Protein 2OF7 (pdb70)

InterPro domains:
  IPR001647 DNA-binding HTH domain, TetR-type [PF00440] (30-74)
  IPR001647 DNA-binding HTH domain, TetR-type [PS50977] (24-84)
  IPR009057 Homedomain-like superfamily [SSF46689] (17-74)
  IPR041347 MftR, C-terminal [PF17754] (95-206)
  IPR050109 HTH-type, TetR-like transcriptional regulator [PTHR30055] (13-213)

Solvent-accessible surface area: 10351 Å² total

Nearest PDB structures (foldseek):
  2of7-assembly1_A-2  TM=1.005E+00  e=9.008E-23  Streptomyces coelicolor
  7pt0-assembly1_A  TM=7.111E-01  e=1.298E-04  Streptomyces coelicolor
  3bjb-assembly1_B  TM=5.886E-01  e=8.796E-04  Rhodococcus jostii RHA1
  4jl3-assembly1_D  TM=5.178E-01  e=4.719E-03  Mycolicibacterium smegmatis MC2 155
  3he0-assembly1_B  TM=4.208E-01  e=1.690E-03  Vibrio parahaemolyticus

Organism: Streptomyces coelicolor (strain ATCC BAA-471 / A3(2) / M145) (NCBI:txid100226)

Radius of gyration: 17.65 Å; Cα contacts (8 Å, |Δi|>4): 179; chains: 1; bounding box: 45×47×36 Å

Foldseek 3Di:
DCCVVVLVLLLVLLLVQQLVCCVVPNNVVDDLVSSCVSSVHDSVVCCVSAVDPLRSLCVVPLLVCLVLLVVVVPVDDPLVSLLRSLCVQCLHDDDCNSVSSVVSLLCCQPPVVNVVVVVVVVDDLVLQSVCVSVVDDSPDDVSVVLVLSVVLNVLSNVCVVQVVPDPSSVSSVVSSCCSVPNPDD

CATH classification: 1.10.10.60 (+1 more: 1.10.357.10)

Secondary structure (DSSP, 8-state):
---HHHHHHHHHHHHHHHHHHHHHH-STT--HHHHHHHHTS-HHHHHHH-SSHHHHHTSS-SS---HHHHT--SS--HHHHHHHHHHHHHT-SSSSHHHHHHHHHHHHHH-HHHHH----------HHHHHHHH---TTSHHHHHH--HHHH--HHHHHHHHTTT--HHHHHHHHHHHHHH----

Sequence (185 aa):
GLRERKKTRTREAIRAATYGLIRQQGYEATTVEQIAERAEVSPSTVLRYFPTREDIVLTDEYDPVAAELAARPAGEPWSDSLRHVLRKALGLGAGEEAELIRLRTRLLAEVPAVRARLENSDTGRLARAIADRTGLDPDGLEVRIVSSLVGGLEVSRYWAEHDHEESLAELVDRALDALENGLPA

Structure (mmCIF, N/CA/C/O backbone):
data_2OF7
#
_entry.id   2OF7
#
_cell.length_a   75.101
_cell.length_b   73.240
_cell.length_c   48.082
_cell.angle_alpha   90.00
_cell.angle_beta   107.27
_cell.angle_gamma   90.00
#
_symmetry.space_group_name_H-M   'C 1 2 1'
#
loop_
_entity.id
_entity.type
_entity.pdbx_description
1 polymer 'Putative tetR-family transcriptional regulator'
2 water water
#
loop_
_atom_site.group_PDB
_atom_site.id
_atom_site.type_symbol
_atom_site.label_atom_id
_atom_site.label_alt_id
_atom_site.label_comp_id
_atom_site.label_asym_id
_atom_site.label_entity_id
_atom_site.label_seq_id
_atom_site.pdbx_PDB_ins_code
_atom_site.Cartn_x
_atom_site.Cartn_y
_atom_site.Cartn_z
_atom_site.occupancy
_atom_site.B_iso_or_equiv
_atom_site.auth_seq_id
_atom_site.auth_comp_id
_atom_site.auth_asym_id
_atom_site.auth_atom_id
_atom_site.pdbx_PDB_model_num
ATOM 1 N N . GLY A 1 40 ? -1.521 54.444 12.922 1.00 90.26 17 GLY A N 1
ATOM 2 C CA . GLY 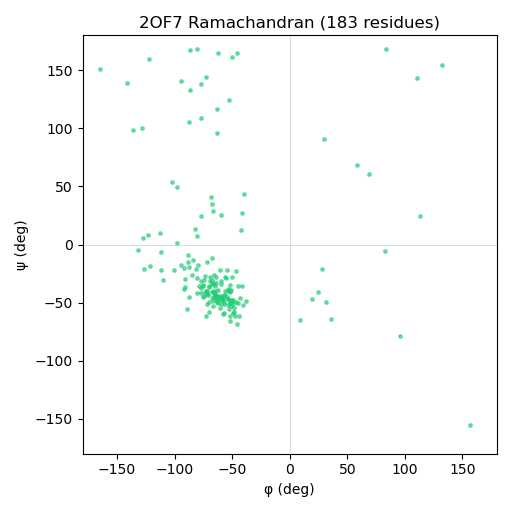A 1 40 ? -2.104 53.070 13.026 1.00 90.65 17 GLY A CA 1
ATOM 3 C C . GLY A 1 40 ? -1.865 52.147 11.842 1.00 90.69 17 GLY A C 1
ATOM 4 O O . GLY A 1 40 ? -2.053 50.928 11.947 1.00 91.21 17 GLY A O 1
ATOM 5 N N . LEU A 1 41 ? -1.523 52.739 10.700 1.00 90.54 18 LEU A N 1
ATOM 6 C CA . LEU A 1 41 ? -0.731 52.081 9.674 1.00 90.18 18 LEU A CA 1
ATOM 7 C C . LEU A 1 41 ? 0.627 52.709 9.928 1.00 89.86 18 LEU A C 1
ATOM 8 O O . LEU A 1 41 ? 1.252 53.302 9.040 1.00 89.71 18 LEU A O 1
ATOM 13 N N . ARG A 1 42 ? 1.036 52.596 11.195 1.00 89.51 19 ARG A N 1
ATOM 14 C CA . ARG A 1 42 ? 2.228 53.237 11.736 1.00 89.24 19 ARG A CA 1
ATOM 15 C C . ARG A 1 42 ? 3.252 52.168 12.056 1.00 88.63 19 ARG A C 1
ATOM 16 O O . ARG A 1 42 ? 4.448 52.438 12.153 1.00 88.71 19 ARG A O 1
ATOM 24 N N . GLU A 1 43 ? 2.772 50.947 12.236 1.00 87.90 20 GLU A N 1
ATOM 25 C CA . GLU A 1 43 ? 3.674 49.839 12.444 1.00 86.92 20 GLU A CA 1
ATOM 26 C C . GLU A 1 43 ? 4.219 49.413 11.085 1.00 85.54 20 GLU A C 1
ATOM 27 O O . GLU A 1 43 ? 5.248 48.738 11.025 1.00 85.58 20 GLU A O 1
ATOM 33 N N . ARG A 1 44 ? 3.554 49.817 9.998 1.00 83.51 21 ARG A N 1
ATOM 34 C CA . ARG A 1 44 ? 4.142 49.574 8.675 1.00 81.24 21 ARG A CA 1
ATOM 35 C C . ARG A 1 44 ? 4.629 50.764 7.828 1.00 79.08 21 ARG A C 1
ATOM 36 O O . ARG A 1 44 ? 5.263 50.531 6.782 1.00 79.34 21 ARG A O 1
ATOM 44 N N . LYS A 1 45 ? 4.395 52.014 8.237 1.00 75.61 22 LYS A N 1
ATOM 45 C CA . LYS A 1 45 ? 5.270 53.041 7.672 1.00 72.86 22 LYS A CA 1
ATOM 46 C C . LYS A 1 45 ? 6.614 52.833 8.350 1.00 70.98 22 LYS A C 1
ATOM 47 O O . LYS A 1 45 ? 7.633 52.910 7.700 1.00 70.31 22 LYS A O 1
ATOM 53 N N . LYS A 1 46 ? 6.581 52.540 9.651 1.00 69.21 23 LYS A N 1
ATOM 54 C CA . LYS A 1 46 ? 7.770 52.231 10.454 1.00 67.87 23 LYS A CA 1
ATOM 55 C C . LYS A 1 46 ? 8.686 51.185 9.776 1.00 66.85 23 LYS A C 1
ATOM 56 O O . LYS A 1 46 ? 9.848 51.471 9.489 1.00 65.42 23 LYS A O 1
ATOM 62 N N . THR A 1 47 ? 8.157 50.000 9.478 1.00 66.37 24 THR A N 1
ATOM 63 C CA . THR A 1 47 ? 9.004 48.976 8.896 1.00 65.80 24 THR A CA 1
ATOM 64 C C . THR A 1 47 ? 9.434 49.367 7.497 1.00 64.84 24 THR A C 1
ATOM 65 O O . THR A 1 47 ? 10.603 49.283 7.175 1.00 65.92 24 THR A O 1
ATOM 69 N N . ARG A 1 48 ? 8.520 49.835 6.676 1.00 63.54 25 ARG A N 1
ATOM 70 C CA . ARG A 1 48 ? 8.918 50.294 5.353 1.00 62.68 25 ARG A CA 1
ATOM 71 C C . ARG A 1 48 ? 10.018 51.353 5.365 1.00 61.17 25 ARG A C 1
ATOM 72 O O . ARG A 1 48 ? 10.709 51.542 4.378 1.00 62.21 25 ARG A O 1
ATOM 80 N N . THR A 1 49 ? 10.205 52.057 6.453 1.00 59.12 26 THR A N 1
ATOM 81 C CA . THR A 1 49 ? 11.238 53.084 6.425 1.00 58.38 26 THR A CA 1
ATOM 82 C C . THR A 1 49 ? 12.581 52.496 6.924 1.00 57.65 26 THR A C 1
ATOM 83 O O . THR A 1 49 ? 13.655 52.802 6.372 1.00 56.75 26 THR A O 1
ATOM 87 N N . ARG A 1 50 ? 12.480 51.640 7.944 1.00 56.47 27 ARG A N 1
ATOM 88 C CA . ARG A 1 50 ? 13.558 50.793 8.409 1.00 56.23 27 ARG A CA 1
ATOM 89 C C . ARG A 1 50 ? 14.187 50.044 7.232 1.00 54.56 27 ARG A C 1
ATOM 90 O O . ARG A 1 50 ? 15.392 50.049 7.069 1.00 54.49 27 ARG A O 1
ATOM 98 N N . GLU A 1 51 ? 13.344 49.436 6.411 1.00 52.64 28 GLU A N 1
ATOM 99 C CA . GLU A 1 51 ? 13.756 48.693 5.227 1.00 51.28 28 GLU A CA 1
ATOM 100 C C . GLU A 1 51 ? 14.384 49.516 4.119 1.00 48.48 28 GLU A C 1
ATOM 101 O O . GLU A 1 51 ? 15.293 49.055 3.462 1.00 49.00 28 GLU A O 1
ATOM 107 N N . ALA A 1 52 ? 13.932 50.742 3.945 1.00 45.75 29 ALA A N 1
ATOM 108 C CA . ALA A 1 52 ? 14.501 51.611 2.944 1.00 44.40 29 ALA A CA 1
ATOM 109 C C . ALA A 1 52 ? 15.836 52.143 3.360 1.00 41.68 29 ALA A C 1
ATOM 110 O O . ALA A 1 52 ? 16.680 52.347 2.536 1.00 42.25 29 ALA A O 1
ATOM 112 N N . ILE A 1 53 ? 16.002 52.399 4.638 1.00 40.56 30 ILE A N 1
ATOM 113 C CA . ILE A 1 53 ? 17.306 52.729 5.234 1.00 40.03 30 ILE A CA 1
ATOM 114 C C . ILE A 1 53 ? 18.304 51.552 5.155 1.00 38.81 30 ILE A C 1
ATOM 115 O O . ILE A 1 53 ? 19.456 51.738 4.824 1.00 38.50 30 ILE A O 1
ATOM 120 N N . ARG A 1 54 ? 17.827 50.370 5.450 1.00 39.02 31 ARG A N 1
ATOM 121 C CA . ARG A 1 54 ? 18.589 49.141 5.310 1.00 41.77 31 ARG A CA 1
ATOM 122 C C . ARG A 1 54 ? 19.089 48.971 3.883 1.00 41.52 31 ARG A C 1
ATOM 123 O O . ARG A 1 54 ? 20.253 48.738 3.654 1.00 41.26 31 ARG A O 1
ATOM 131 N N . ALA A 1 55 ? 18.164 49.087 2.930 1.00 42.19 32 ALA A N 1
ATOM 132 C CA . ALA A 1 55 ? 18.487 48.968 1.504 1.00 42.05 32 ALA A CA 1
ATOM 133 C C . ALA A 1 55 ? 19.448 50.065 0.990 1.00 41.93 32 ALA A C 1
ATOM 134 O O . ALA A 1 55 ? 20.448 49.769 0.303 1.00 43.51 32 ALA A O 1
ATOM 136 N N . ALA A 1 56 ? 19.222 51.312 1.374 1.00 42.19 33 ALA A N 1
ATOM 137 C CA . ALA A 1 56 ? 20.169 52.392 1.024 1.00 42.54 33 ALA A CA 1
ATOM 138 C C . ALA A 1 56 ? 21.605 52.039 1.422 1.00 43.23 33 ALA A C 1
ATOM 139 O O . ALA A 1 56 ? 22.479 51.896 0.561 1.00 44.51 33 ALA A O 1
ATOM 141 N N . THR A 1 57 ? 21.824 51.929 2.732 1.00 42.97 34 THR A N 1
ATOM 142 C CA . THR A 1 57 ? 23.127 51.615 3.379 1.00 42.45 34 THR A CA 1
ATOM 143 C C . THR A 1 57 ? 23.850 50.377 2.776 1.00 41.76 34 THR A C 1
ATOM 144 O O . THR A 1 57 ? 24.989 50.456 2.393 1.00 40.47 34 THR A O 1
ATOM 148 N N . TYR A 1 58 ? 23.152 49.260 2.657 1.00 42.06 35 TYR A N 1
ATOM 149 C CA . TYR A 1 58 ? 23.680 48.155 1.866 1.00 43.74 35 TYR A CA 1
ATOM 150 C C . TYR A 1 58 ? 24.088 48.562 0.463 1.00 45.19 35 TYR A C 1
ATOM 151 O O . TYR A 1 58 ? 25.258 48.401 0.098 1.00 45.64 35 TYR A O 1
ATOM 160 N N . GLY A 1 59 ? 23.152 49.159 -0.282 1.00 46.72 36 GLY A N 1
ATOM 161 C CA . GLY A 1 59 ? 23.440 49.774 -1.596 1.00 46.83 36 GLY A CA 1
ATOM 162 C C . GLY A 1 59 ? 24.671 50.655 -1.623 1.00 47.15 36 GLY A C 1
ATOM 163 O O . GLY A 1 59 ? 25.483 50.487 -2.475 1.00 49.48 36 GLY A O 1
ATOM 164 N N . LEU A 1 60 ? 24.831 51.578 -0.695 1.00 47.37 37 LEU A N 1
ATOM 165 C CA . LEU A 1 60 ? 25.995 52.458 -0.694 1.00 47.52 37 LEU A CA 1
ATOM 166 C C . LEU A 1 60 ? 27.320 51.763 -0.368 1.00 48.62 37 LEU A C 1
ATOM 167 O O . LEU A 1 60 ? 28.384 52.240 -0.779 1.00 48.05 37 LEU A O 1
ATOM 172 N N . ILE A 1 61 ? 27.256 50.672 0.411 1.00 48.96 38 ILE A N 1
ATOM 173 C CA . ILE A 1 61 ? 28.446 50.010 0.875 1.00 49.90 38 ILE A CA 1
ATOM 174 C C . ILE A 1 61 ? 29.088 49.204 -0.271 1.00 51.50 38 ILE A C 1
ATOM 175 O O . ILE A 1 61 ? 30.280 49.289 -0.476 1.00 52.03 38 ILE A O 1
ATOM 180 N N . ARG A 1 62 ? 28.280 48.470 -1.011 1.00 54.62 39 ARG A N 1
ATOM 181 C CA . ARG A 1 62 ? 28.683 47.819 -2.238 1.00 58.38 39 ARG A CA 1
ATOM 182 C C . ARG A 1 62 ? 29.432 48.772 -3.145 1.00 59.90 39 ARG A C 1
ATOM 183 O O . ARG A 1 62 ? 30.596 48.549 -3.456 1.00 61.16 39 ARG A O 1
ATOM 191 N N . GLN A 1 63 ? 28.777 49.847 -3.563 1.00 62.16 40 GLN A N 1
ATOM 192 C CA . GLN A 1 63 ? 29.434 50.814 -4.430 1.00 64.21 40 GLN A CA 1
ATOM 193 C C . GLN A 1 63 ? 30.695 51.434 -3.815 1.00 65.40 40 GLN A C 1
ATOM 194 O O . GLN A 1 63 ? 31.727 51.507 -4.474 1.00 66.94 40 GLN A O 1
ATOM 200 N N . GLN A 1 64 ? 30.628 51.883 -2.568 1.00 66.09 41 GLN A N 1
ATOM 201 C CA . GLN A 1 64 ? 31.594 52.883 -2.115 1.00 67.03 41 GLN A CA 1
ATOM 202 C C . GLN A 1 64 ? 32.345 52.549 -0.840 1.00 66.41 41 GLN A C 1
ATOM 203 O O . GLN A 1 64 ? 33.070 53.384 -0.310 1.00 65.85 41 GLN A O 1
ATOM 209 N N . GLY A 1 65 ? 32.144 51.342 -0.331 1.00 66.81 42 GLY A N 1
ATOM 210 C CA . GLY A 1 65 ? 32.824 50.912 0.896 1.00 66.99 42 GLY A CA 1
ATOM 211 C C . GLY A 1 65 ? 32.091 51.400 2.132 1.00 67.39 42 GLY A C 1
ATOM 212 O O . GLY A 1 65 ? 31.198 52.240 2.041 1.00 67.29 42 GLY A O 1
ATOM 213 N N . TYR A 1 66 ? 32.470 50.886 3.293 1.00 67.55 43 TYR A N 1
ATOM 214 C CA . TYR A 1 66 ? 31.767 51.228 4.513 1.00 68.12 43 TYR A CA 1
ATOM 215 C C . TYR A 1 66 ? 32.003 52.687 4.941 1.00 68.91 43 TYR A C 1
ATOM 216 O O . TYR A 1 66 ? 31.041 53.474 5.033 1.00 68.94 43 TYR A O 1
ATOM 225 N N . GLU A 1 67 ? 33.262 53.077 5.150 1.00 69.86 44 GLU A N 1
ATOM 226 C CA . GLU A 1 67 ? 33.526 54.416 5.688 1.00 70.43 44 GLU A CA 1
ATOM 227 C C . GLU A 1 67 ? 33.129 55.579 4.768 1.00 70.49 44 GLU A C 1
ATOM 228 O O . GLU A 1 67 ? 32.825 56.669 5.264 1.00 71.00 44 GLU A O 1
ATOM 234 N N . ALA A 1 68 ? 33.101 55.344 3.453 1.00 69.70 45 ALA A N 1
ATOM 235 C CA . ALA A 1 68 ? 32.548 56.321 2.501 1.00 69.69 45 ALA A CA 1
ATOM 236 C C . ALA A 1 68 ? 31.029 56.465 2.689 1.00 69.63 45 ALA A C 1
ATOM 237 O O . ALA A 1 68 ? 30.376 57.377 2.141 1.00 69.82 45 ALA A O 1
ATOM 239 N N . THR A 1 69 ? 30.456 55.547 3.458 1.00 68.87 46 THR A N 1
ATOM 240 C CA . THR A 1 69 ? 29.037 55.632 3.732 1.00 67.69 46 THR A CA 1
ATOM 241 C C . THR A 1 69 ? 28.741 56.533 4.967 1.00 66.94 46 THR A C 1
ATOM 242 O O . THR A 1 69 ? 29.005 56.167 6.114 1.00 65.60 46 THR A O 1
ATOM 246 N N . THR A 1 70 ? 28.245 57.741 4.680 1.00 66.71 47 THR A N 1
ATOM 247 C CA . THR A 1 70 ? 27.722 58.666 5.707 1.00 66.63 47 THR A CA 1
ATOM 248 C C . THR A 1 70 ? 26.207 58.542 5.891 1.00 66.08 47 THR A C 1
ATOM 249 O O . THR A 1 70 ? 25.449 58.373 4.929 1.00 65.80 47 THR A O 1
ATOM 253 N N . VAL A 1 71 ? 25.784 58.633 7.141 1.00 65.79 48 VAL A N 1
ATOM 254 C CA . VAL A 1 71 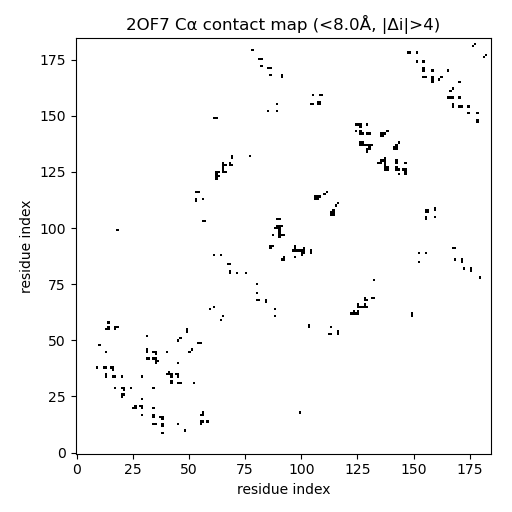? 24.364 58.760 7.484 1.00 65.98 48 VAL A CA 1
ATOM 255 C C . VAL A 1 71 ? 23.639 59.764 6.560 1.00 65.89 48 VAL A C 1
ATOM 256 O O . VAL A 1 71 ? 22.553 59.486 6.037 1.00 66.58 48 VAL A O 1
ATOM 260 N N . GLU A 1 72 ? 24.266 60.916 6.350 1.00 65.45 49 GLU A N 1
ATOM 261 C CA . GLU A 1 72 ? 23.809 61.938 5.398 1.00 64.63 49 GLU A CA 1
ATOM 262 C C . GLU A 1 72 ? 23.528 61.375 3.989 1.00 62.92 49 GLU A C 1
ATOM 263 O O . GLU A 1 72 ? 22.442 61.577 3.418 1.00 62.41 49 GLU A O 1
ATOM 269 N N . GLN A 1 73 ? 24.521 60.677 3.438 1.00 61.26 50 GLN A N 1
ATOM 270 C CA . GLN A 1 73 ? 24.379 59.963 2.170 1.00 59.91 50 GLN A CA 1
ATOM 271 C C . GLN A 1 73 ? 23.214 58.967 2.240 1.00 58.69 50 GLN A C 1
ATOM 272 O O . GLN A 1 73 ? 22.448 58.826 1.267 1.00 57.52 50 GLN A O 1
ATOM 278 N N . ILE A 1 74 ? 23.095 58.299 3.404 1.00 56.75 51 ILE A N 1
ATOM 279 C CA . ILE A 1 74 ? 22.047 57.301 3.692 1.00 55.58 51 ILE A CA 1
ATOM 280 C C . ILE A 1 74 ? 20.602 57.856 3.680 1.00 55.31 51 ILE A C 1
ATOM 281 O O . ILE A 1 74 ? 19.711 57.268 3.090 1.00 54.46 51 ILE A O 1
ATOM 286 N N . ALA A 1 75 ? 20.362 58.956 4.380 1.00 55.87 52 ALA A N 1
ATOM 287 C CA . ALA A 1 75 ? 19.063 59.655 4.304 1.00 56.28 52 ALA A CA 1
ATOM 288 C C . ALA A 1 75 ? 18.624 59.903 2.866 1.00 56.36 52 ALA A C 1
ATOM 289 O O . ALA A 1 75 ? 17.574 59.425 2.420 1.00 56.45 52 ALA A O 1
ATOM 291 N N . GLU A 1 76 ? 19.464 60.635 2.131 1.00 57.39 53 GLU A N 1
ATOM 292 C CA . GLU A 1 76 ? 19.147 61.035 0.762 1.00 57.25 53 GLU A CA 1
ATOM 293 C C . GLU A 1 76 ? 18.686 59.855 -0.049 1.00 57.29 53 GLU A C 1
ATOM 294 O O . GLU A 1 76 ? 17.678 59.933 -0.749 1.00 58.11 53 GLU A O 1
ATOM 300 N N . ARG A 1 77 ? 19.432 58.757 0.040 1.00 57.15 54 ARG A N 1
ATOM 301 C CA . ARG A 1 77 ? 19.200 57.633 -0.834 1.00 57.02 54 ARG A CA 1
ATOM 302 C C . ARG A 1 77 ? 17.933 56.923 -0.364 1.00 56.24 54 ARG A C 1
ATOM 303 O O . ARG A 1 77 ? 17.222 56.331 -1.158 1.00 54.80 54 ARG A O 1
ATOM 311 N N . ALA A 1 78 ? 17.663 56.986 0.939 1.00 55.76 55 ALA A N 1
ATOM 312 C CA . ALA A 1 78 ? 16.494 56.322 1.500 1.00 56.21 55 ALA A CA 1
ATOM 313 C C . ALA A 1 78 ? 15.310 57.230 1.320 1.00 56.56 55 ALA A C 1
ATOM 314 O O . ALA A 1 78 ? 14.162 56.800 1.503 1.00 56.03 55 ALA A O 1
ATOM 316 N N . GLU A 1 79 ? 15.636 58.485 0.971 1.00 58.08 56 GLU A N 1
ATOM 317 C CA . GLU A 1 79 ? 14.707 59.626 0.718 1.00 59.02 56 GLU A CA 1
ATOM 318 C C . GLU A 1 79 ? 13.855 59.889 1.952 1.00 59.02 56 GLU A C 1
ATOM 319 O O . GLU A 1 79 ? 12.595 59.683 1.996 1.00 58.71 56 GLU A O 1
ATOM 325 N N . VAL A 1 80 ? 14.623 60.372 2.938 1.00 58.15 57 VAL A N 1
ATOM 326 C CA . VAL A 1 80 ? 14.291 60.360 4.341 1.00 58.15 57 VAL A CA 1
ATOM 327 C C . VAL A 1 80 ? 15.251 61.346 5.022 1.00 59.03 57 VAL A C 1
ATOM 328 O O . VAL A 1 80 ? 16.365 61.599 4.533 1.00 59.02 57 VAL A O 1
ATOM 332 N N . SER A 1 81 ? 14.796 61.952 6.118 1.00 59.53 58 SER A N 1
ATOM 333 C CA . SER A 1 81 ? 15.651 62.850 6.893 1.00 59.58 58 SER A CA 1
ATOM 334 C C . SER A 1 81 ? 16.714 62.066 7.680 1.00 58.91 58 SER A C 1
ATOM 335 O O . SER A 1 81 ? 16.463 60.945 8.145 1.00 59.00 58 SER A O 1
ATOM 338 N N . PRO A 1 82 ? 17.914 62.648 7.794 1.00 57.82 59 PRO A N 1
ATOM 339 C CA . PRO A 1 82 ? 18.988 62.268 8.677 1.00 57.22 59 PRO A CA 1
ATOM 340 C C . PRO A 1 82 ? 18.640 61.996 10.129 1.00 56.91 59 PRO A C 1
ATOM 341 O O . PRO A 1 82 ? 19.402 61.281 10.814 1.00 57.32 59 PRO A O 1
ATOM 345 N N . SER A 1 83 ? 17.534 62.542 10.633 1.00 55.44 60 SER A N 1
ATOM 346 C CA . SER A 1 83 ? 17.287 62.411 12.060 1.00 53.08 60 SER A CA 1
ATOM 347 C C . SER A 1 83 ? 16.304 61.312 12.267 1.00 52.69 60 SER A C 1
ATOM 348 O O . SER A 1 83 ? 16.247 60.725 13.363 1.00 53.09 60 SER A O 1
ATOM 351 N N . THR A 1 84 ? 15.547 61.034 11.201 1.00 51.79 61 THR A N 1
ATOM 352 C CA . THR A 1 84 ? 14.816 59.765 11.022 1.00 51.42 61 THR A CA 1
ATOM 353 C C . THR A 1 84 ? 15.757 58.522 11.013 1.00 50.35 61 THR A C 1
ATOM 354 O O . THR A 1 84 ? 15.477 57.518 11.688 1.00 50.63 61 THR A O 1
ATOM 358 N N . VAL A 1 85 ? 16.863 58.578 10.285 1.00 49.49 62 VAL A N 1
ATOM 359 C CA . VAL A 1 85 ? 17.831 57.432 10.297 1.00 49.24 62 VAL A CA 1
ATOM 360 C C . VAL A 1 85 ? 18.288 57.199 11.725 1.00 49.66 62 VAL A C 1
ATOM 361 O O . VAL A 1 85 ? 18.044 56.118 12.308 1.00 49.79 62 VAL A O 1
ATOM 365 N N . LEU A 1 86 ? 18.897 58.243 12.295 1.00 49.76 63 LEU A N 1
ATOM 366 C CA . LEU A 1 86 ? 19.359 58.251 13.685 1.00 50.39 63 LEU A CA 1
ATOM 367 C C . LEU A 1 86 ? 18.365 57.684 14.679 1.00 49.96 63 LEU A C 1
ATOM 368 O O . LEU A 1 86 ? 18.703 56.834 15.494 1.00 50.50 63 LEU A O 1
ATOM 373 N N . ARG A 1 87 ? 17.137 58.172 14.602 1.00 50.11 64 ARG A N 1
ATOM 374 C CA . ARG A 1 87 ? 16.044 57.823 15.525 1.00 50.27 64 ARG A CA 1
ATOM 375 C C . ARG A 1 87 ? 15.709 56.356 15.396 1.00 49.85 64 ARG A C 1
ATOM 376 O O . ARG A 1 87 ? 15.188 55.738 16.332 1.00 50.54 64 ARG A O 1
ATOM 384 N N . TYR A 1 88 ? 15.960 55.818 14.214 1.00 50.03 65 TYR A N 1
ATOM 385 C CA . TYR A 1 88 ? 15.707 54.406 13.943 1.00 50.03 65 TYR A CA 1
ATOM 386 C C . TYR A 1 88 ? 16.930 53.541 14.233 1.00 48.89 65 TYR A C 1
ATOM 387 O O . TYR A 1 88 ? 16.764 52.396 14.699 1.00 48.15 65 TYR A O 1
ATOM 396 N N . PHE A 1 89 ? 18.116 54.101 13.922 1.00 47.06 66 PHE A N 1
ATOM 397 C CA . PHE A 1 89 ? 19.458 53.460 14.022 1.00 45.25 66 PHE A CA 1
ATOM 398 C C . PHE A 1 89 ? 20.492 54.416 14.637 1.00 45.23 66 PHE A C 1
ATOM 399 O O . PHE A 1 89 ? 21.025 55.291 13.966 1.00 45.47 66 PHE A O 1
ATOM 407 N N . PRO A 1 90 ? 20.755 54.275 15.933 1.00 45.22 67 PRO A N 1
ATOM 408 C CA . PRO A 1 90 ? 21.649 55.236 16.590 1.00 45.90 67 PRO A CA 1
ATOM 409 C C . PRO A 1 90 ? 23.005 55.382 15.870 1.00 46.50 67 PRO A C 1
ATOM 410 O O . PRO A 1 90 ? 23.465 56.509 15.622 1.00 46.10 67 PRO A O 1
ATOM 414 N N . THR A 1 91 ? 23.612 54.229 15.525 1.00 46.78 68 THR A N 1
ATOM 415 C CA . THR A 1 91 ? 24.828 54.152 14.692 1.00 45.61 68 THR A CA 1
ATOM 416 C C . THR A 1 91 ? 24.589 53.286 13.440 1.00 44.91 68 THR A C 1
ATOM 417 O O . THR A 1 91 ? 23.669 52.457 13.422 1.00 44.17 68 THR A O 1
ATOM 421 N N . ARG A 1 92 ? 25.449 53.494 12.436 1.00 45.40 69 ARG A N 1
ATOM 422 C CA . ARG A 1 92 ? 25.495 52.788 11.161 1.00 46.37 69 ARG A CA 1
ATOM 423 C C . ARG A 1 92 ? 25.736 51.301 11.341 1.00 46.65 69 ARG A C 1
ATOM 424 O O . ARG A 1 92 ? 25.421 50.505 10.443 1.00 46.94 69 ARG A O 1
ATOM 432 N N . GLU A 1 93 ? 26.298 50.938 12.493 1.00 45.71 70 GLU A N 1
ATOM 433 C CA . GLU A 1 93 ? 26.492 49.538 12.875 1.00 45.53 70 GLU A CA 1
ATOM 434 C C . GLU A 1 93 ? 25.176 48.884 13.102 1.00 43.75 70 GLU A C 1
ATOM 435 O O . GLU A 1 93 ? 25.015 47.737 12.875 1.00 44.30 70 GLU A O 1
ATOM 441 N N . ASP A 1 94 ? 24.224 49.651 13.588 1.00 43.75 71 ASP A N 1
ATOM 442 C CA . ASP A 1 94 ? 22.881 49.196 13.912 1.00 41.47 71 ASP A CA 1
ATOM 443 C C . ASP A 1 94 ? 22.054 48.863 12.708 1.00 39.55 71 ASP A C 1
ATOM 444 O O . ASP A 1 94 ? 21.268 47.910 12.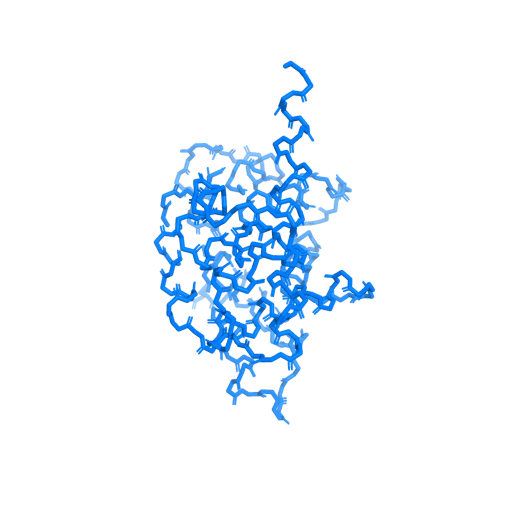743 1.00 37.71 71 ASP A O 1
ATOM 449 N N . ILE A 1 95 ? 22.264 49.655 11.654 1.00 38.60 72 ILE A N 1
ATOM 450 C CA . ILE A 1 95 ? 21.690 49.430 10.335 1.00 36.87 72 ILE A CA 1
ATOM 451 C C . ILE A 1 95 ? 22.232 48.128 9.772 1.00 38.13 72 ILE A C 1
ATOM 452 O O . ILE A 1 95 ? 21.492 47.314 9.234 1.00 37.29 72 ILE A O 1
ATOM 457 N N . VAL A 1 96 ? 23.554 47.962 9.858 1.00 39.64 73 VAL A N 1
ATOM 458 C CA . VAL A 1 96 ? 24.251 46.696 9.432 1.00 40.46 73 VAL A CA 1
ATOM 459 C C . VAL A 1 96 ? 23.637 45.501 10.133 1.00 40.99 73 VAL A C 1
ATOM 460 O O . VAL A 1 96 ? 23.305 44.528 9.501 1.00 39.73 73 VAL A O 1
ATOM 464 N N . LEU A 1 97 ? 23.416 45.625 11.430 1.00 43.46 74 LEU A N 1
ATOM 465 C CA . LEU A 1 97 ? 22.824 44.567 12.223 1.00 47.20 74 LEU A CA 1
ATOM 466 C C . LEU A 1 97 ? 21.323 44.754 12.450 1.00 50.63 74 LEU A C 1
ATOM 467 O O . LEU A 1 97 ? 20.861 44.707 13.605 1.00 52.42 74 LEU A O 1
ATOM 472 N N . THR A 1 98 ? 20.562 45.012 11.384 1.00 54.17 75 THR A N 1
ATOM 473 C CA . THR A 1 98 ? 19.083 45.079 11.428 1.00 56.81 75 THR A CA 1
ATOM 474 C C . THR A 1 98 ? 18.447 43.692 11.179 1.00 58.65 75 THR A C 1
ATOM 475 O O . THR A 1 98 ? 17.626 43.215 11.975 1.00 59.84 75 THR A O 1
ATOM 479 N N . ASP A 1 99 ? 18.781 43.061 10.062 1.00 59.83 76 ASP A N 1
ATOM 480 C CA . ASP A 1 99 ? 18.655 41.622 10.022 1.00 61.69 76 ASP A CA 1
ATOM 481 C C . ASP A 1 99 ? 19.687 41.123 11.118 1.00 62.25 76 ASP A C 1
ATOM 482 O O . ASP A 1 99 ? 20.891 41.004 10.824 1.00 61.80 76 ASP A O 1
ATOM 487 N N . GLU A 1 100 ? 19.174 40.866 12.348 1.00 62.38 77 GLU A N 1
ATOM 488 C CA . GLU A 1 100 ? 19.913 40.973 13.655 1.00 62.46 77 GLU A CA 1
ATOM 489 C C . GLU A 1 100 ? 20.714 39.780 14.251 1.00 61.27 77 GLU A C 1
ATOM 490 O O . GLU A 1 100 ? 21.409 39.970 15.249 1.00 61.50 77 GLU A O 1
ATOM 496 N N . TYR A 1 101 ? 20.584 38.589 13.655 1.00 59.14 78 TYR A N 1
ATOM 497 C CA . TYR A 1 101 ? 21.229 37.331 14.065 1.00 55.27 78 TYR A CA 1
ATOM 498 C C . TYR A 1 101 ? 20.306 36.494 14.942 1.00 55.08 78 TYR A C 1
ATOM 499 O O . TYR A 1 101 ? 19.638 35.583 14.441 1.00 53.95 78 TYR A O 1
ATOM 508 N N . ASP A 1 102 ? 20.212 36.868 16.216 1.00 55.30 79 ASP A N 1
ATOM 509 C CA . ASP A 1 102 ? 19.397 36.145 17.201 1.00 55.54 79 ASP A CA 1
ATOM 510 C C . ASP A 1 102 ? 17.949 35.921 16.757 1.00 55.28 79 ASP A C 1
ATOM 511 O O . ASP A 1 102 ? 17.543 34.749 16.594 1.00 55.12 79 ASP A O 1
ATOM 516 N N . PRO A 1 103 ? 17.160 37.007 16.516 1.00 55.62 80 PRO A N 1
ATOM 517 C CA . PRO A 1 103 ? 15.794 36.804 15.934 1.00 55.48 80 PRO A CA 1
ATOM 518 C C . PRO A 1 103 ? 15.759 36.107 14.562 1.00 55.80 80 PRO A C 1
ATOM 519 O O . PRO A 1 103 ? 14.831 35.333 14.268 1.00 55.80 80 PRO A O 1
ATOM 523 N N . VAL A 1 104 ? 16.772 36.373 13.740 1.00 55.78 81 VAL A N 1
ATOM 524 C CA . VAL A 1 104 ? 16.859 35.761 12.394 1.00 55.78 81 VAL A CA 1
ATOM 525 C C . VAL A 1 104 ? 17.326 34.309 12.456 1.00 54.75 81 VAL A C 1
ATOM 526 O O . VAL A 1 104 ? 16.856 33.483 11.685 1.00 55.09 81 VAL A O 1
ATOM 538 N N . ALA A 1 106 ? 16.898 32.381 15.190 1.00 52.26 83 ALA A N 1
ATOM 539 C CA . ALA A 1 106 ? 15.778 31.799 15.946 1.00 52.26 83 ALA A CA 1
ATOM 540 C C . ALA A 1 106 ? 14.646 31.387 15.000 1.00 52.49 83 ALA A C 1
ATOM 541 O O . ALA A 1 106 ? 14.358 30.177 14.892 1.00 52.73 83 ALA A O 1
ATOM 543 N N . ALA A 1 107 ? 14.031 32.372 14.310 1.00 51.86 84 ALA A N 1
ATOM 544 C CA . ALA A 1 107 ? 13.012 32.107 13.257 1.00 51.44 84 ALA A CA 1
ATOM 545 C C . ALA A 1 107 ? 13.462 31.111 12.203 1.00 51.25 84 ALA A C 1
ATOM 546 O O . ALA A 1 107 ? 12.765 30.185 11.870 1.00 52.00 84 ALA A O 1
ATOM 548 N N . GLU A 1 108 ? 14.654 31.271 11.674 1.00 51.70 85 GLU A N 1
ATOM 549 C CA . GLU A 1 108 ? 15.158 30.224 10.791 1.00 51.92 85 GLU A CA 1
ATOM 550 C C . GLU A 1 108 ? 15.071 28.804 11.423 1.00 51.40 85 GLU A C 1
ATOM 551 O O . GLU A 1 108 ? 14.768 27.820 10.725 1.00 50.76 85 GLU A O 1
ATOM 557 N N . LEU A 1 109 ? 15.352 28.708 12.729 1.00 51.57 86 LEU A N 1
ATOM 558 C CA . LEU A 1 109 ? 15.343 27.417 13.441 1.00 51.97 86 LEU A CA 1
ATOM 559 C C . LEU A 1 109 ? 13.930 27.012 13.802 1.00 53.21 86 LEU A C 1
ATOM 560 O O . LEU A 1 109 ? 13.606 25.863 13.682 1.00 54.32 86 LEU A O 1
ATOM 565 N N . ALA A 1 110 ? 13.087 27.927 14.263 1.00 55.34 87 ALA A N 1
ATOM 566 C CA . ALA A 1 110 ? 11.705 27.530 14.647 1.00 57.73 87 ALA A CA 1
ATOM 567 C C . ALA A 1 110 ? 11.028 26.960 13.396 1.00 59.47 87 ALA A C 1
ATOM 568 O O . ALA A 1 110 ? 10.579 25.794 13.367 1.00 59.58 87 ALA A O 1
ATOM 570 N N . ALA A 1 111 ? 11.053 27.782 12.349 1.00 60.80 88 ALA A N 1
ATOM 571 C CA . ALA A 1 111 ? 10.593 27.430 11.026 1.00 61.88 88 ALA A CA 1
ATOM 572 C C . ALA A 1 111 ? 11.426 26.385 10.286 1.00 62.69 88 ALA A C 1
ATOM 573 O O . ALA A 1 111 ? 11.648 26.555 9.098 1.00 63.11 88 ALA A O 1
ATOM 575 N N . ARG A 1 112 ? 11.903 25.325 10.936 1.00 64.06 89 ARG A N 1
ATOM 576 C CA . ARG A 1 112 ? 12.599 24.263 10.180 1.00 65.35 89 ARG A CA 1
ATOM 577 C C . ARG A 1 112 ? 11.673 23.455 9.279 1.00 67.06 89 ARG A C 1
ATOM 578 O O . ARG A 1 112 ? 12.124 22.858 8.284 1.00 66.30 89 ARG A O 1
ATOM 586 N N . PRO A 1 113 ? 10.401 23.303 9.692 1.00 68.89 90 PRO A N 1
ATOM 587 C CA . PRO A 1 113 ? 10.067 23.039 11.095 1.00 69.75 90 PRO A CA 1
ATOM 588 C C . PRO A 1 113 ? 10.296 21.525 11.176 1.00 70.42 90 PRO A C 1
ATOM 589 O O . PRO A 1 113 ? 9.887 20.859 12.134 1.00 70.74 90 PRO A O 1
ATOM 593 N N . ALA A 1 114 ? 10.949 21.023 10.125 1.00 70.46 91 ALA A N 1
ATOM 594 C CA . ALA A 1 114 ? 11.004 19.616 9.821 1.00 70.70 91 ALA A CA 1
ATOM 595 C C . ALA A 1 114 ? 11.485 18.901 11.060 1.00 70.71 91 ALA A C 1
ATOM 596 O O . ALA A 1 114 ? 12.525 19.287 11.616 1.00 71.07 91 ALA A O 1
ATOM 598 N N . GLY A 1 115 ? 10.697 17.921 11.539 1.00 70.17 92 GLY A N 1
ATOM 599 C CA . GLY A 1 115 ? 11.220 16.895 12.450 1.00 68.78 92 GLY A CA 1
ATOM 600 C C . GLY A 1 115 ? 12.631 16.459 12.031 1.00 67.79 92 GLY A C 1
ATOM 601 O O . GLY A 1 115 ? 12.948 15.274 12.016 1.00 68.07 92 GLY A O 1
ATOM 602 N N . GLU A 1 116 ? 13.459 17.449 11.687 1.00 66.63 93 GLU A N 1
ATOM 603 C CA . GLU A 1 116 ? 14.840 17.311 11.217 1.00 65.27 93 GLU A CA 1
ATOM 604 C C . GLU A 1 116 ? 15.788 17.026 12.382 1.00 64.70 93 GLU A C 1
ATOM 605 O O . GLU A 1 116 ? 15.651 17.625 13.452 1.00 64.62 93 GLU A O 1
ATOM 611 N N . PRO A 1 117 ? 16.750 16.099 12.203 1.00 64.53 94 PRO A N 1
ATOM 612 C CA . PRO A 1 117 ? 17.752 15.984 13.280 1.00 63.61 94 PRO A CA 1
ATOM 613 C C . PRO A 1 117 ? 18.28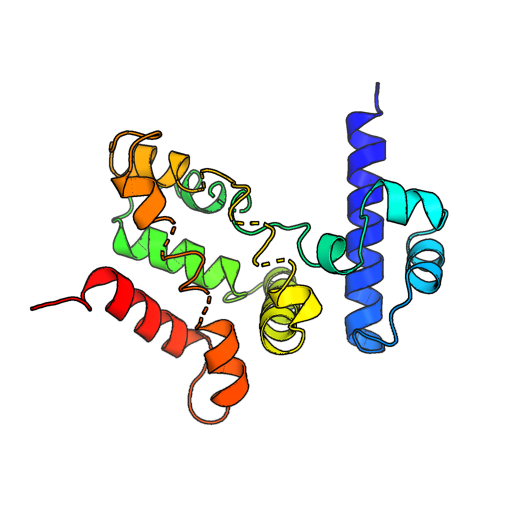3 17.370 13.753 1.00 62.67 94 PRO A C 1
ATOM 614 O O . PRO A 1 117 ? 18.072 18.396 13.058 1.00 62.32 94 PRO A O 1
ATOM 618 N N . TRP A 1 118 ? 18.938 17.396 14.921 1.00 60.42 95 TRP A N 1
ATOM 619 C CA . TRP A 1 118 ? 19.557 18.649 15.439 1.00 58.53 95 TRP A CA 1
ATOM 620 C C . TRP A 1 118 ? 20.738 19.140 14.587 1.00 56.92 95 TRP A C 1
ATOM 621 O O . TRP A 1 118 ? 20.736 20.271 14.124 1.00 57.46 95 TRP A O 1
ATOM 632 N N . SER A 1 119 ? 21.704 18.276 14.344 1.00 55.93 96 SER A N 1
ATOM 633 C CA . SER A 1 119 ? 22.837 18.605 13.507 1.00 56.28 96 SER A CA 1
ATOM 634 C C . SER A 1 119 ? 22.580 19.344 12.175 1.00 56.14 96 SER A C 1
ATOM 635 O O . SER A 1 119 ? 23.399 20.177 11.774 1.00 56.85 96 SER A O 1
ATOM 638 N N . ASP A 1 120 ? 21.468 19.022 11.507 1.00 55.69 97 ASP A N 1
ATOM 639 C CA . ASP A 1 120 ? 21.126 19.536 10.167 1.00 54.75 97 ASP A CA 1
ATOM 640 C C . ASP A 1 120 ? 20.299 20.792 10.263 1.00 52.63 97 ASP A C 1
ATOM 641 O O . ASP A 1 120 ? 20.199 21.566 9.306 1.00 53.08 97 ASP A O 1
ATOM 646 N N . SER A 1 121 ? 19.680 20.995 11.408 1.00 50.08 98 SER A N 1
ATOM 647 C CA . SER A 1 121 ? 18.999 22.262 11.647 1.00 48.68 98 SER A CA 1
ATOM 648 C C . SER A 1 121 ? 20.046 23.336 11.927 1.00 46.44 98 SER A C 1
ATOM 649 O O . SER A 1 121 ? 19.914 24.479 11.537 1.00 46.38 98 SER A O 1
ATOM 652 N N . LEU A 1 122 ? 21.089 22.909 12.605 1.00 43.93 99 LEU A N 1
ATOM 653 C CA . LEU A 1 122 ? 22.141 23.741 13.061 1.00 42.54 99 LEU A CA 1
ATOM 654 C C . LEU A 1 122 ? 23.068 24.079 11.891 1.00 41.87 99 LEU A C 1
ATOM 655 O O . LEU A 1 122 ? 23.617 25.172 11.827 1.00 42.48 99 LEU A O 1
ATOM 660 N N . ARG A 1 123 ? 23.184 23.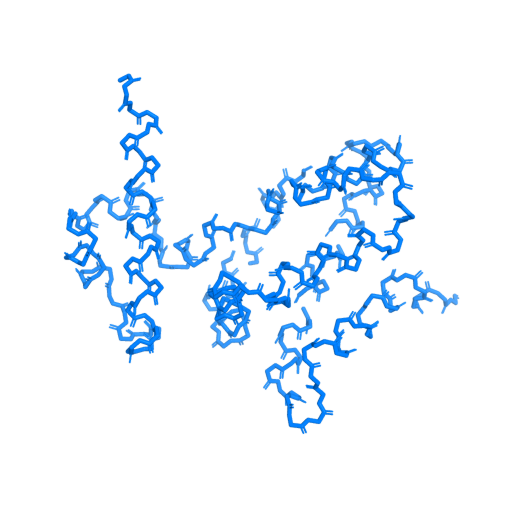157 10.937 1.00 41.95 100 ARG A N 1
ATOM 661 C CA . ARG A 1 123 ? 23.928 23.361 9.699 1.00 40.53 100 ARG A CA 1
ATOM 662 C C . ARG A 1 123 ? 23.129 24.320 8.844 1.00 39.13 100 ARG A C 1
ATOM 663 O O . ARG A 1 123 ? 23.584 25.404 8.400 1.00 39.02 100 ARG A O 1
ATOM 671 N N . HIS A 1 124 ? 21.872 24.001 8.679 1.00 38.11 101 HIS A N 1
ATOM 672 C CA . HIS A 1 124 ? 21.012 24.965 8.008 1.00 35.99 101 HIS A CA 1
ATOM 673 C C . HIS A 1 124 ? 21.218 26.377 8.559 1.00 34.81 101 HIS A C 1
ATOM 674 O O . HIS A 1 124 ? 21.624 27.273 7.856 1.00 34.77 101 HIS A O 1
ATOM 681 N N . VAL A 1 125 ? 20.819 26.589 9.800 1.00 35.44 102 VAL A N 1
ATOM 682 C CA . VAL A 1 125 ? 20.749 27.964 10.336 1.00 35.09 102 VAL A CA 1
ATOM 683 C C . VAL A 1 125 ? 22.068 28.742 10.349 1.00 33.70 102 VAL A C 1
ATOM 684 O O . VAL A 1 125 ? 22.025 29.990 10.248 1.00 34.29 102 VAL A O 1
ATOM 688 N N . LEU A 1 126 ? 23.206 28.045 10.514 1.00 31.65 103 LEU A N 1
ATOM 689 C CA . LEU A 1 126 ? 24.495 28.727 10.596 1.00 31.71 103 LEU A CA 1
ATOM 690 C C . LEU A 1 126 ? 25.021 29.143 9.199 1.00 30.32 103 LEU A C 1
ATOM 691 O O . LEU A 1 126 ? 25.660 30.166 9.038 1.00 30.37 103 LEU A O 1
ATOM 696 N N . ARG A 1 127 ? 24.753 28.312 8.211 1.00 29.88 104 ARG A N 1
ATOM 697 C CA . ARG A 1 127 ? 25.109 28.528 6.786 1.00 29.34 104 ARG A CA 1
ATOM 698 C C . ARG A 1 127 ? 24.355 29.717 6.297 1.00 30.78 104 ARG A C 1
ATOM 699 O O . ARG A 1 127 ? 24.930 30.621 5.654 1.00 33.88 104 ARG A O 1
ATOM 707 N N . LYS A 1 128 ? 23.083 29.783 6.653 1.00 31.74 105 LYS A N 1
ATOM 708 C CA . LYS A 1 128 ? 22.202 30.871 6.201 1.00 31.84 105 LYS A CA 1
ATOM 709 C C . LYS A 1 128 ? 22.567 32.175 6.835 1.00 30.16 105 LYS A C 1
ATOM 710 O O . LYS A 1 128 ? 22.632 33.173 6.164 1.00 30.13 105 LYS A O 1
ATOM 716 N N . ALA A 1 129 ? 22.712 32.162 8.163 1.00 28.15 106 ALA A N 1
ATOM 717 C CA . ALA A 1 129 ? 23.149 33.291 8.962 1.00 26.66 106 ALA A CA 1
ATOM 718 C C . ALA A 1 129 ? 24.456 33.968 8.504 1.00 25.69 106 ALA A C 1
ATOM 719 O O . ALA A 1 129 ? 24.569 35.218 8.567 1.00 24.43 106 ALA A O 1
ATOM 721 N N . LEU A 1 130 ? 25.370 33.147 7.983 1.00 27.38 107 LEU A N 1
ATOM 722 C CA . LEU A 1 130 ? 26.618 33.626 7.329 1.00 30.00 107 LEU A CA 1
ATOM 723 C C . LEU A 1 130 ? 26.619 33.983 5.817 1.00 31.65 107 LEU A C 1
ATOM 724 O O . LEU A 1 130 ? 27.553 34.685 5.353 1.00 30.73 107 LEU A O 1
ATOM 729 N N . GLY A 1 131 ? 25.622 33.492 5.054 1.00 32.48 108 GLY A N 1
ATOM 730 C CA . GLY A 1 131 ? 25.398 33.946 3.711 1.00 33.98 108 GLY A CA 1
ATOM 731 C C . GLY A 1 131 ? 25.689 32.830 2.761 1.00 37.47 108 GLY A C 1
ATOM 732 O O . GLY A 1 131 ? 25.997 33.060 1.616 1.00 38.34 108 GLY A O 1
ATOM 733 N N . LEU A 1 132 ? 25.584 31.597 3.228 1.00 40.11 109 LEU A N 1
ATOM 734 C CA . LEU A 1 132 ? 25.673 30.443 2.322 1.00 43.36 109 LEU A CA 1
ATOM 735 C C . LEU A 1 132 ? 24.294 30.076 1.684 1.00 46.63 109 LEU A C 1
ATOM 736 O O . LEU A 1 132 ? 23.248 30.041 2.344 1.00 46.24 109 LEU A O 1
ATOM 741 N N . GLY A 1 133 ? 24.299 29.860 0.377 1.00 50.16 110 GLY A N 1
ATOM 742 C CA . GLY A 1 133 ? 23.037 29.605 -0.320 1.00 54.18 110 GLY A CA 1
ATOM 743 C C . GLY A 1 133 ? 22.883 30.430 -1.558 1.00 56.90 110 GLY A C 1
ATOM 744 O O . GLY A 1 133 ? 23.522 31.488 -1.697 1.00 58.43 110 GLY A O 1
ATOM 745 N N . ALA A 1 134 ? 22.085 29.911 -2.495 1.00 59.53 111 ALA A N 1
ATOM 746 C CA . ALA A 1 134 ? 21.578 30.712 -3.632 1.00 60.70 111 ALA A CA 1
ATOM 747 C C . ALA A 1 134 ? 20.718 31.846 -3.086 1.00 61.32 111 ALA A C 1
ATOM 748 O O . ALA A 1 134 ? 20.287 31.832 -1.929 1.00 62.66 111 ALA A O 1
ATOM 750 N N . GLY A 1 135 ? 20.441 32.823 -3.920 1.00 62.12 112 GLY A N 1
ATOM 751 C CA . GLY A 1 135 ? 19.856 34.053 -3.430 1.00 62.31 112 GLY A CA 1
ATOM 752 C C . GLY A 1 135 ? 20.943 35.103 -3.579 1.00 62.60 112 GLY A C 1
ATOM 753 O O . GLY A 1 135 ? 22.163 34.812 -3.404 1.00 62.48 112 GLY A O 1
ATOM 754 N N . GLU A 1 136 ? 20.507 36.310 -3.937 1.00 61.82 113 GLU A N 1
ATOM 755 C CA . GLU A 1 136 ? 21.359 37.500 -3.851 1.00 60.97 113 GLU A CA 1
ATOM 756 C C . GLU A 1 136 ? 20.986 38.197 -2.520 1.00 59.26 113 GLU A C 1
ATOM 757 O O . GLU A 1 136 ? 21.510 39.274 -2.162 1.00 58.68 113 GLU A O 1
ATOM 763 N N . GLU A 1 137 ? 20.054 37.538 -1.818 1.00 57.39 114 GLU A N 1
ATOM 764 C CA . GLU A 1 137 ? 19.732 37.742 -0.411 1.00 55.84 114 GLU A CA 1
ATOM 765 C C . GLU A 1 137 ? 20.844 37.135 0.455 1.00 52.88 114 GLU A C 1
ATOM 766 O O . GLU A 1 137 ? 21.242 37.738 1.419 1.00 53.54 114 GLU A O 1
ATOM 772 N N . ALA A 1 138 ? 21.298 35.928 0.113 1.00 49.41 115 ALA A N 1
ATOM 773 C CA . ALA A 1 138 ? 22.587 35.378 0.542 1.00 46.21 115 ALA A CA 1
ATOM 774 C C . ALA A 1 138 ? 23.754 36.313 0.213 1.00 44.71 115 ALA A C 1
ATOM 775 O O . ALA A 1 138 ? 24.660 36.505 1.021 1.00 44.63 115 ALA A O 1
ATOM 777 N N . GLU A 1 139 ? 23.718 36.963 -0.929 1.00 42.71 116 GLU A N 1
ATOM 778 C CA . GLU A 1 139 ? 24.813 37.832 -1.284 1.00 41.69 116 GLU A CA 1
ATOM 779 C C . GLU A 1 139 ? 24.985 39.040 -0.366 1.00 39.27 116 GLU A C 1
ATOM 780 O O . GLU A 1 139 ? 26.092 39.480 -0.067 1.00 39.49 116 GLU A O 1
ATOM 786 N N . LEU A 1 140 ? 23.880 39.567 0.092 1.00 38.39 117 LEU A N 1
ATOM 787 C CA . LEU A 1 140 ? 23.842 40.684 1.026 1.00 38.04 117 LEU A CA 1
ATOM 788 C C . LEU A 1 140 ? 24.287 40.252 2.418 1.00 35.80 117 LEU A C 1
ATOM 789 O O . LEU A 1 140 ? 25.012 40.940 3.119 1.00 33.28 117 LEU A O 1
ATOM 794 N N . ILE A 1 141 ? 23.804 39.101 2.821 1.00 34.67 118 ILE A N 1
ATOM 795 C CA . ILE A 1 141 ? 24.290 38.524 4.048 1.00 35.19 118 ILE A CA 1
ATOM 796 C C . ILE A 1 141 ? 25.803 38.286 4.080 1.00 33.64 118 ILE A C 1
ATOM 797 O O . ILE A 1 141 ? 26.473 38.699 5.036 1.00 32.64 118 ILE A O 1
ATOM 802 N N . ARG A 1 142 ? 26.349 37.698 3.018 1.00 32.64 119 ARG A N 1
ATOM 803 C CA . ARG A 1 142 ? 27.789 37.588 2.908 1.00 31.52 119 ARG A CA 1
ATOM 804 C C . ARG A 1 142 ? 28.565 38.907 3.131 1.00 31.13 119 ARG A C 1
ATOM 805 O O . ARG A 1 142 ? 29.707 38.888 3.600 1.00 30.40 119 ARG A O 1
ATOM 813 N N . LEU A 1 143 ? 27.946 40.043 2.835 1.00 31.97 120 LEU A N 1
ATOM 814 C CA . LEU A 1 143 ? 28.634 41.336 2.876 1.00 31.72 120 LEU A CA 1
ATOM 815 C C . LEU A 1 143 ? 28.727 41.695 4.358 1.00 32.08 120 LEU A C 1
ATOM 816 O O . LEU A 1 143 ? 29.712 42.297 4.790 1.00 30.55 120 LEU A O 1
ATOM 821 N N . ARG A 1 144 ? 27.621 41.430 5.058 1.00 29.68 121 ARG A N 1
ATOM 822 C CA . ARG A 1 144 ? 27.511 41.603 6.479 1.00 31.18 121 ARG A CA 1
ATOM 823 C C . ARG A 1 144 ? 28.542 40.648 7.158 1.00 31.13 121 ARG A C 1
ATOM 824 O O . ARG A 1 144 ? 29.169 41.041 8.149 1.00 31.66 121 ARG A O 1
ATOM 832 N N . THR A 1 145 ? 28.713 39.429 6.640 1.00 29.95 122 THR A N 1
ATOM 833 C CA . THR A 1 145 ? 29.763 38.511 7.145 1.00 29.69 122 THR A CA 1
ATOM 834 C C . THR A 1 145 ? 31.161 39.166 7.033 1.00 30.19 122 THR A C 1
ATOM 835 O O . THR A 1 145 ? 31.882 39.136 7.998 1.00 26.79 122 THR A O 1
ATOM 839 N N . ARG A 1 146 ? 31.486 39.796 5.885 1.00 30.45 123 ARG A N 1
ATOM 840 C CA . ARG A 1 146 ? 32.758 40.515 5.693 1.00 30.64 123 ARG A CA 1
ATOM 841 C C . ARG A 1 146 ? 32.871 41.721 6.602 1.00 31.60 123 ARG A C 1
ATOM 842 O O . ARG A 1 146 ? 33.926 41.947 7.191 1.00 29.64 123 ARG A O 1
ATOM 850 N N . LEU A 1 147 ? 31.809 42.527 6.744 1.00 33.47 124 LEU A N 1
ATOM 851 C CA . LEU A 1 147 ? 31.860 43.628 7.748 1.00 33.95 124 LEU A CA 1
ATOM 852 C C . LEU A 1 147 ? 32.148 43.235 9.205 1.00 34.29 124 LEU A C 1
ATOM 853 O O . LEU A 1 147 ? 32.941 43.885 9.908 1.00 35.05 124 LEU A O 1
ATOM 858 N N . LEU A 1 148 ? 31.427 42.251 9.698 1.00 35.65 125 LEU A N 1
ATOM 859 C CA . LEU A 1 148 ? 31.801 41.527 10.900 1.00 37.86 125 LEU A CA 1
ATOM 860 C C . LEU A 1 148 ? 33.343 41.273 11.039 1.00 39.45 125 LEU A C 1
ATOM 861 O O . LEU A 1 148 ? 33.935 41.517 12.103 1.00 40.51 125 LEU A O 1
ATOM 866 N N . ALA A 1 149 ? 34.007 40.776 9.993 1.00 39.18 126 ALA A N 1
ATOM 867 C CA . ALA A 1 149 ? 35.429 40.612 10.083 1.00 39.49 126 ALA A CA 1
ATOM 868 C C . ALA A 1 149 ? 36.212 41.929 9.927 1.00 42.42 126 ALA A C 1
ATOM 869 O O . ALA A 1 149 ? 37.228 42.070 10.577 1.00 43.48 126 ALA A O 1
ATOM 871 N N . GLU A 1 150 ? 35.799 42.867 9.071 1.00 43.37 127 GLU A N 1
ATOM 872 C CA . GLU A 1 150 ? 36.636 44.006 8.772 1.00 46.68 127 GLU A CA 1
ATOM 873 C C . GLU A 1 150 ? 36.448 45.195 9.704 1.00 47.99 127 GLU A C 1
ATOM 874 O O . GLU A 1 150 ? 37.240 46.150 9.650 1.00 48.44 127 GLU A O 1
ATOM 880 N N . VAL A 1 151 ? 35.366 45.213 10.481 1.00 49.47 128 VAL A N 1
ATOM 881 C CA . VAL A 1 151 ? 35.001 46.451 11.195 1.00 49.23 128 VAL A CA 1
ATOM 882 C C . VAL A 1 151 ? 34.819 46.091 12.646 1.00 49.42 128 VAL A C 1
ATOM 883 O O . VAL A 1 151 ? 33.788 45.530 13.037 1.00 49.52 128 VAL A O 1
ATOM 887 N N . PRO A 1 152 ? 35.847 46.373 13.481 1.00 49.71 129 PRO A N 1
ATOM 888 C CA . PRO A 1 152 ? 35.551 46.027 14.850 1.00 48.93 129 PRO A CA 1
ATOM 889 C C . PRO A 1 152 ? 34.457 46.959 15.359 1.00 47.86 129 PRO A C 1
ATOM 890 O O . PRO A 1 152 ? 33.639 46.469 16.125 1.00 47.47 129 PRO A O 1
ATOM 894 N N . ALA A 1 153 ? 34.394 48.242 14.929 1.00 46.56 130 ALA A N 1
ATOM 895 C CA . ALA A 1 153 ? 33.125 49.014 15.157 1.00 46.85 130 ALA A CA 1
ATOM 896 C C . ALA A 1 153 ? 31.816 48.173 14.909 1.00 47.24 130 ALA A C 1
ATOM 897 O O . ALA A 1 153 ? 30.952 48.093 15.792 1.00 47.17 130 ALA A O 1
ATOM 899 N N . VAL A 1 154 ? 31.708 47.516 13.739 1.00 45.24 131 VAL A N 1
ATOM 900 C CA . VAL A 1 154 ? 30.574 46.556 13.499 1.00 45.42 131 VAL A CA 1
ATOM 901 C C . VAL A 1 154 ? 30.635 45.332 14.387 1.00 43.34 131 VAL A C 1
ATOM 902 O O . VAL A 1 154 ? 29.640 44.948 14.995 1.00 42.15 131 VAL A O 1
ATOM 906 N N . ARG A 1 155 ? 31.814 44.707 14.452 1.00 43.98 132 ARG A N 1
ATOM 907 C CA . ARG A 1 155 ? 32.011 43.549 15.368 1.00 43.29 132 ARG A CA 1
ATOM 908 C C . ARG A 1 155 ? 31.932 43.978 16.872 1.00 43.25 132 ARG A C 1
ATOM 909 O O . ARG A 1 155 ? 31.320 43.275 17.736 1.00 43.00 132 ARG A O 1
ATOM 917 N N . ALA A 1 156 ? 32.507 45.134 17.192 1.00 42.64 133 ALA A N 1
ATOM 918 C CA . ALA A 1 156 ? 32.256 45.730 18.507 1.00 45.55 133 ALA A CA 1
ATOM 919 C C . ALA A 1 156 ? 30.769 45.777 18.886 1.00 46.01 133 ALA A C 1
ATOM 920 O O . ALA A 1 156 ? 30.412 45.252 19.962 1.00 45.79 133 ALA A O 1
ATOM 922 N N . ARG A 1 157 ? 29.937 46.384 18.001 1.00 45.88 134 ARG A N 1
ATOM 923 C CA . ARG A 1 157 ? 28.494 46.557 18.245 1.00 45.23 134 ARG A CA 1
AT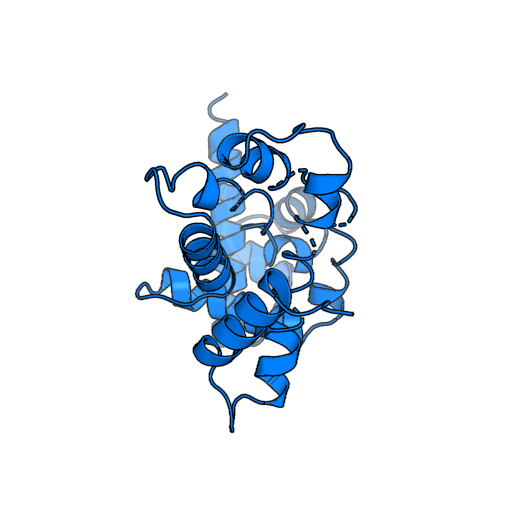OM 924 C C . ARG A 1 157 ? 27.786 45.205 18.238 1.00 43.49 134 ARG A C 1
ATOM 925 O O . ARG A 1 157 ? 26.963 44.946 19.055 1.00 41.76 134 ARG A O 1
ATOM 941 N N . LEU A 1 159 ? 28.895 42.784 19.192 1.00 48.58 136 LEU A N 1
ATOM 942 C CA . LEU A 1 159 ? 29.345 42.261 20.470 1.00 50.42 136 LEU A CA 1
ATOM 943 C C . LEU A 1 159 ? 28.601 42.807 21.652 1.00 51.89 136 LEU A C 1
ATOM 944 O O . LEU A 1 159 ? 28.122 42.045 22.501 1.00 52.80 136 LEU A O 1
ATOM 949 N N . GLU A 1 160 ? 28.463 44.111 21.728 1.00 53.87 137 GLU A N 1
ATOM 950 C CA . GLU A 1 160 ? 27.528 44.689 22.746 1.00 56.17 137 GLU A CA 1
ATOM 951 C C . GLU A 1 160 ? 26.071 44.191 22.516 1.00 56.41 137 GLU A C 1
ATOM 952 O O . GLU A 1 160 ? 25.392 43.728 23.424 1.00 56.78 137 GLU A O 1
ATOM 958 N N . ASN A 1 161 ? 25.607 44.232 21.275 1.00 56.88 138 ASN A N 1
ATOM 959 C CA . ASN A 1 161 ? 24.370 43.579 20.975 1.00 57.63 138 ASN A CA 1
ATOM 960 C C . ASN A 1 161 ? 24.372 42.240 21.716 1.00 57.75 138 ASN A C 1
ATOM 961 O O . ASN A 1 161 ? 23.369 41.825 22.338 1.00 56.58 138 ASN A O 1
ATOM 974 N N . SER A 1 163 ? 25.412 40.519 24.208 1.00 60.70 140 SER A N 1
ATOM 975 C CA . SER A 1 163 ? 24.916 40.073 25.507 1.00 61.57 140 SER A CA 1
ATOM 976 C C . SER A 1 163 ? 23.446 40.372 25.638 1.00 62.25 140 SER A C 1
ATOM 977 O O . SER A 1 163 ? 22.602 39.447 25.799 1.00 63.64 140 SER A O 1
ATOM 980 N N . ASP A 1 164 ? 23.178 41.680 25.637 1.00 61.87 141 ASP A N 1
ATOM 981 C CA . ASP A 1 164 ? 21.868 42.273 25.779 1.00 61.55 141 ASP A CA 1
ATOM 982 C C . ASP A 1 164 ? 20.759 41.558 24.980 1.00 60.64 141 ASP A C 1
ATOM 983 O O . ASP A 1 164 ? 19.674 42.106 24.823 1.00 60.87 141 ASP A O 1
ATOM 988 N N . THR A 1 165 ? 21.040 40.356 24.461 1.00 59.35 142 THR A N 1
ATOM 989 C CA . THR A 1 165 ? 20.014 39.311 24.350 1.00 58.74 142 THR A CA 1
ATOM 990 C C . THR A 1 165 ? 20.359 38.231 23.224 1.00 58.43 142 THR A C 1
ATOM 991 O O . THR A 1 165 ? 21.570 38.099 22.866 1.00 58.79 142 THR A O 1
ATOM 995 N N . GLY A 1 166 ? 19.412 37.499 22.617 1.00 56.93 143 GLY A N 1
ATOM 996 C CA . GLY A 1 166 ? 18.015 37.881 22.419 1.00 55.21 143 GLY A CA 1
ATOM 997 C C . GLY A 1 166 ? 17.230 36.982 23.335 1.00 54.04 143 GLY A C 1
ATOM 998 O O . GLY A 1 166 ? 16.156 37.348 23.932 1.00 54.15 143 GLY A O 1
ATOM 999 N N . ARG A 1 167 ? 17.842 35.815 23.483 1.00 50.84 144 ARG A N 1
ATOM 1000 C CA . ARG A 1 167 ? 17.215 34.751 24.135 1.00 47.53 144 ARG A CA 1
ATOM 1001 C C . ARG A 1 167 ? 16.045 34.235 23.286 1.00 45.86 144 ARG A C 1
ATOM 1002 O O . ARG A 1 167 ? 15.553 33.142 23.564 1.00 45.26 144 ARG A O 1
ATOM 1018 N N . LEU A 1 169 ? 16.813 33.092 20.257 1.00 37.82 146 LEU A N 1
ATOM 1019 C CA . LEU A 1 169 ? 17.489 31.913 19.701 1.00 36.96 146 LEU A CA 1
ATOM 1020 C C . LEU A 1 169 ? 17.492 30.854 20.761 1.00 35.14 146 LEU A C 1
ATOM 1021 O O . LEU A 1 169 ? 17.158 29.720 20.480 1.00 34.55 146 LEU A O 1
ATOM 1026 N N . ALA A 1 170 ? 17.856 31.231 21.978 1.00 34.20 147 ALA A N 1
ATOM 1027 C CA . ALA A 1 170 ? 17.783 30.287 23.122 1.00 35.74 147 ALA A CA 1
ATOM 1028 C C . ALA A 1 170 ? 16.402 29.628 23.294 1.00 36.05 147 ALA A C 1
ATOM 1029 O O . ALA A 1 170 ? 16.312 28.435 23.625 1.00 34.44 147 ALA A O 1
ATOM 1031 N N . ARG A 1 171 ? 15.351 30.414 23.075 1.00 39.01 148 ARG A N 1
ATOM 1032 C CA . ARG A 1 171 ? 13.982 29.902 23.213 1.00 42.84 148 ARG A CA 1
ATOM 1033 C C . ARG A 1 171 ? 13.635 28.925 22.106 1.00 43.32 148 ARG A C 1
ATOM 1034 O O . ARG A 1 171 ? 13.039 27.906 22.353 1.00 45.58 148 ARG A O 1
ATOM 1042 N N . ALA A 1 172 ? 14.134 29.159 20.910 1.00 43.73 149 ALA A N 1
ATOM 1043 C CA . ALA A 1 172 ? 13.956 28.207 19.783 1.00 43.12 149 ALA A CA 1
ATOM 1044 C C . ALA A 1 172 ? 14.802 26.942 19.899 1.00 43.18 149 ALA A C 1
ATOM 1045 O O . ALA A 1 172 ? 14.475 25.885 19.378 1.00 45.11 149 ALA A O 1
ATOM 1047 N N . ILE A 1 173 ? 15.924 27.021 20.578 1.00 42.97 150 ILE A N 1
ATOM 1048 C CA . ILE A 1 173 ? 16.716 25.815 20.786 1.00 41.05 150 ILE A CA 1
ATOM 1049 C C . ILE A 1 173 ? 15.949 24.963 21.786 1.00 41.99 150 ILE A C 1
ATOM 1050 O O . ILE A 1 173 ? 15.889 23.781 21.647 1.00 41.92 150 ILE A O 1
ATOM 1055 N N . ALA A 1 174 ? 15.365 25.579 22.805 1.00 43.69 151 ALA A N 1
ATOM 1056 C CA . ALA A 1 174 ? 14.582 24.847 23.797 1.00 45.41 151 ALA A CA 1
ATOM 1057 C C . ALA A 1 174 ? 13.363 24.102 23.133 1.00 47.51 151 ALA A C 1
ATOM 1058 O O . ALA A 1 174 ? 13.227 22.873 23.297 1.00 47.73 151 ALA A O 1
ATOM 1060 N N . ASP A 1 175 ? 12.545 24.787 22.330 1.00 49.43 152 ASP A N 1
ATOM 1061 C CA . ASP A 1 175 ? 11.465 24.062 21.626 1.00 51.84 152 ASP A CA 1
ATOM 1062 C C . ASP A 1 175 ? 12.025 22.773 21.051 1.00 52.01 152 ASP A C 1
ATOM 1063 O O . ASP A 1 175 ? 11.620 21.680 21.472 1.00 53.72 152 ASP A O 1
ATOM 1068 N N . ARG A 1 176 ? 12.997 22.870 20.162 1.00 52.37 153 ARG A N 1
ATOM 1069 C CA . ARG A 1 176 ? 13.488 21.655 19.479 1.00 53.27 153 ARG A CA 1
ATOM 1070 C C . ARG A 1 176 ? 14.484 20.743 20.203 1.00 53.93 153 ARG A C 1
ATOM 1071 O O . ARG A 1 176 ? 15.021 19.788 19.598 1.00 54.16 153 ARG A O 1
ATOM 1079 N N . THR A 1 177 ? 14.739 21.014 21.483 1.00 54.34 154 THR A N 1
ATOM 1080 C CA . THR A 1 177 ? 15.463 20.046 22.313 1.00 54.57 154 THR A CA 1
ATOM 1081 C C . THR A 1 177 ? 14.560 19.715 23.463 1.00 53.63 154 THR A C 1
ATOM 1082 O O . THR A 1 177 ? 14.762 18.708 24.126 1.00 53.14 154 THR A O 1
ATOM 1086 N N . GLY A 1 178 ? 13.577 20.588 23.697 1.00 53.10 155 GLY A N 1
ATOM 1087 C CA . GLY A 1 178 ? 12.622 20.437 24.831 1.00 52.54 155 GLY A CA 1
ATOM 1088 C C . GLY A 1 178 ? 13.158 20.972 26.155 1.00 51.72 155 GLY A C 1
ATOM 1089 O O . GLY A 1 178 ? 12.427 21.021 27.169 1.00 52.70 155 GLY A O 1
ATOM 1090 N N . LEU A 1 179 ? 14.438 21.381 26.144 1.00 50.60 156 LEU A N 1
ATOM 1091 C CA . LEU A 1 179 ? 15.116 22.011 27.290 1.00 47.05 156 LEU A CA 1
ATOM 1092 C C . LEU A 1 179 ? 14.381 23.179 27.953 1.00 45.24 156 LEU A C 1
ATOM 1093 O O . LEU A 1 179 ? 13.458 23.793 27.414 1.00 44.93 156 LEU A O 1
ATOM 1098 N N . ASP A 1 180 ? 14.768 23.493 29.164 1.00 43.48 157 ASP A N 1
ATOM 1099 C CA . ASP A 1 180 ? 14.231 24.683 29.782 1.00 40.83 157 ASP A CA 1
ATOM 1100 C C . ASP A 1 180 ? 14.694 25.951 28.922 1.00 39.73 157 ASP A C 1
ATOM 1101 O O . ASP A 1 180 ? 15.868 26.226 28.730 1.00 36.96 157 ASP A O 1
ATOM 1106 N N . PRO A 1 181 ? 13.710 26.641 28.344 1.00 39.28 158 PRO A N 1
ATOM 1107 C CA . PRO A 1 181 ? 13.740 27.857 27.563 1.00 38.05 158 PRO A CA 1
ATOM 1108 C C . PRO A 1 181 ? 14.405 29.000 28.309 1.00 37.66 158 PRO A C 1
ATOM 1109 O O . PRO A 1 181 ? 14.923 29.925 27.698 1.00 35.12 158 PRO A O 1
ATOM 1113 N N . ASP A 1 182 ? 14.336 28.964 29.625 1.00 38.50 159 ASP A N 1
ATOM 1114 C CA . ASP A 1 182 ? 14.934 30.035 30.446 1.00 39.12 159 ASP A CA 1
ATOM 1115 C C . ASP A 1 182 ? 16.138 29.475 31.250 1.00 37.93 159 ASP A C 1
ATOM 1116 O O . ASP A 1 182 ? 16.660 30.168 32.132 1.00 39.20 159 ASP A O 1
ATOM 1121 N N . GLY A 1 183 ? 16.553 28.258 30.950 1.00 34.62 160 GLY A N 1
ATOM 1122 C CA . GLY A 1 183 ? 17.621 27.628 31.642 1.00 33.04 160 GLY A CA 1
ATOM 1123 C C . GLY A 1 183 ? 18.989 28.078 31.148 1.00 31.29 160 GLY A C 1
ATOM 1124 O O . GLY A 1 183 ? 19.135 28.738 30.126 1.00 28.78 160 GLY A O 1
ATOM 1125 N N . LEU A 1 184 ? 19.964 27.705 31.934 1.00 29.02 161 LEU A N 1
ATOM 1126 C CA . LEU A 1 184 ? 21.339 27.934 31.637 1.00 30.34 161 LEU A CA 1
ATOM 1127 C C . LEU A 1 184 ? 21.788 27.288 30.337 1.00 30.60 161 LEU A C 1
ATOM 1128 O O . LEU A 1 184 ? 22.520 27.915 29.552 1.00 33.39 161 LEU A O 1
ATOM 1133 N N . GLU A 1 185 ? 21.389 26.051 30.124 1.00 29.84 162 GLU A N 1
ATOM 1134 C CA . GLU A 1 185 ? 22.074 25.183 29.159 1.00 30.28 162 GLU A CA 1
ATOM 1135 C C . GLU A 1 185 ? 21.934 25.731 27.774 1.00 29.50 162 GLU A C 1
ATOM 1136 O O . GLU A 1 185 ? 22.807 25.620 26.951 1.00 31.19 162 GLU A O 1
ATOM 1142 N N . VAL A 1 186 ? 20.800 26.346 27.546 1.00 28.62 163 VAL A N 1
ATOM 1143 C CA . VAL A 1 186 ? 20.381 26.783 26.293 1.00 28.90 163 VAL A CA 1
ATOM 1144 C C . VAL A 1 186 ? 20.964 28.178 25.961 1.00 27.40 163 VAL A C 1
ATOM 1145 O O . VAL A 1 186 ? 21.121 28.544 24.838 1.00 26.20 163 VAL A O 1
ATOM 1149 N N . ARG A 1 187 ? 21.257 28.934 26.972 1.00 26.73 164 ARG A N 1
ATOM 1150 C CA . ARG A 1 187 ? 21.974 30.176 26.866 1.00 27.11 164 ARG A CA 1
ATOM 1151 C C . ARG A 1 187 ? 23.447 29.929 26.534 1.00 27.32 164 ARG A C 1
ATOM 1152 O O . ARG A 1 187 ? 24.042 30.597 25.670 1.00 25.52 164 ARG A O 1
ATOM 1160 N N . ILE A 1 188 ? 24.030 28.928 27.185 1.00 27.12 165 ILE A N 1
ATOM 1161 C CA . ILE A 1 188 ? 25.414 28.494 26.837 1.00 26.54 165 ILE A CA 1
ATOM 1162 C C . ILE A 1 188 ? 25.490 28.100 25.350 1.00 27.00 165 ILE A C 1
ATOM 1163 O O . ILE A 1 188 ? 26.216 28.725 24.576 1.00 28.21 165 ILE A O 1
ATOM 1168 N N . VAL A 1 189 ? 24.690 27.122 24.922 1.00 26.19 166 VAL A N 1
ATOM 1169 C CA . VAL A 1 189 ? 24.633 26.714 23.519 1.00 25.88 166 VAL A CA 1
ATOM 1170 C C . VAL A 1 189 ? 24.411 27.876 22.562 1.00 25.07 166 VAL A C 1
ATOM 1171 O O . VAL A 1 189 ? 25.005 27.978 21.503 1.00 24.66 166 VAL A O 1
ATOM 1175 N N . SER A 1 190 ? 23.421 28.683 22.841 1.00 24.81 167 SER A N 1
ATOM 1176 C CA . SER A 1 190 ? 23.148 29.843 21.986 1.00 25.03 167 SER A CA 1
ATOM 1177 C C . SER A 1 190 ? 24.382 30.852 21.893 1.00 25.26 167 SER A C 1
ATOM 1178 O O . SER A 1 190 ? 24.803 31.232 20.815 1.00 23.55 167 SER A O 1
ATOM 1189 N N . SER A 1 192 ? 27.237 30.209 22.285 1.00 29.11 169 SER A N 1
ATOM 1190 C CA . SER A 1 192 ? 28.313 29.488 21.732 1.00 30.42 169 SER A CA 1
ATOM 1191 C C . SER A 1 192 ? 28.126 29.369 20.212 1.00 31.62 169 SER A C 1
ATOM 1192 O O . SER A 1 192 ? 29.092 29.357 19.435 1.00 33.99 169 SER A O 1
ATOM 1195 N N . LEU A 1 193 ? 26.898 29.518 19.719 1.00 32.39 170 LEU A N 1
ATOM 1196 C CA . LEU A 1 193 ? 26.724 29.453 18.311 1.00 30.72 170 LEU A CA 1
ATOM 1197 C C . LEU A 1 193 ? 26.914 30.746 17.701 1.00 30.73 170 LEU A C 1
ATOM 1198 O O . LEU A 1 193 ? 27.540 30.803 16.633 1.00 30.93 170 LEU A O 1
ATOM 1203 N N . VAL A 1 194 ? 26.312 31.781 18.305 1.00 31.14 171 VAL A N 1
ATOM 1204 C CA . VAL A 1 194 ? 26.571 33.209 17.968 1.00 31.57 171 VAL A CA 1
ATOM 1205 C C . VAL A 1 194 ? 28.059 33.624 17.979 1.00 32.21 171 VAL A C 1
ATOM 1206 O O . VAL A 1 194 ? 28.493 34.363 17.085 1.00 31.72 171 VAL A O 1
ATOM 1210 N N . GLY A 1 195 ? 28.843 33.146 18.955 1.00 31.79 172 GLY A N 1
ATOM 1211 C CA . GLY A 1 195 ? 30.283 33.418 18.935 1.00 31.06 172 GLY A CA 1
ATOM 1212 C C . GLY A 1 195 ? 31.029 32.496 18.024 1.00 30.04 172 GLY A C 1
ATOM 1213 O O . GLY A 1 195 ? 32.115 32.820 17.508 1.00 30.05 172 GLY A O 1
ATOM 1214 N N . GLY A 1 196 ? 30.432 31.355 17.734 1.00 29.56 173 GLY A N 1
ATOM 1215 C CA . GLY A 1 196 ? 30.971 30.481 16.647 1.00 27.34 173 GLY A CA 1
ATOM 1216 C C . GLY A 1 196 ? 30.829 31.196 15.301 1.00 28.94 173 GLY A C 1
ATOM 1217 O O . GLY A 1 196 ? 31.770 31.246 14.461 1.00 31.35 173 GLY A O 1
ATOM 1218 N N . LEU A 1 197 ? 29.679 31.797 15.047 1.00 27.98 174 LEU A N 1
ATOM 1219 C CA . LEU A 1 197 ? 29.519 32.371 13.748 1.00 26.53 174 LEU A CA 1
ATOM 1220 C C . LEU A 1 197 ? 30.479 33.541 13.600 1.00 25.92 174 LEU A C 1
ATOM 1221 O O . LEU A 1 197 ? 31.025 33.773 12.516 1.00 25.92 174 LEU A O 1
ATOM 1234 N N . GLU A 1 199 ? 33.591 33.896 15.201 1.00 23.82 176 GLU A N 1
ATOM 1235 C CA . GLU A 1 199 ? 34.909 33.284 14.921 1.00 24.38 176 GLU A CA 1
ATOM 1236 C C . GLU A 1 199 ? 35.117 32.825 13.488 1.00 25.94 176 GLU A C 1
ATOM 1237 O O . GLU A 1 199 ? 36.175 33.024 12.923 1.00 28.20 176 GLU A O 1
ATOM 1243 N N . VAL A 1 200 ? 34.098 32.226 12.868 1.00 27.52 177 VAL A N 1
ATOM 1244 C CA . VAL A 1 200 ? 34.211 31.723 11.504 1.00 26.71 177 VAL A CA 1
ATOM 1245 C C . VAL A 1 200 ? 34.404 32.913 10.563 1.00 26.15 177 VAL A C 1
ATOM 1246 O O . VAL A 1 200 ? 35.149 32.842 9.601 1.00 26.17 177 VAL A O 1
ATOM 1250 N N . SER A 1 201 ? 33.667 33.977 10.818 1.00 25.39 178 SER A N 1
ATOM 1251 C CA . SER A 1 201 ? 33.654 35.029 9.886 1.00 27.41 178 SER A CA 1
ATOM 1252 C C . SER A 1 201 ? 35.020 35.769 9.998 1.00 27.05 178 SER A C 1
ATOM 1253 O O . SER A 1 201 ? 35.593 36.127 9.025 1.00 24.88 178 SER A O 1
ATOM 1256 N N . ARG A 1 202 ? 35.525 35.961 11.203 1.00 27.96 179 ARG A N 1
ATOM 1257 C CA . ARG A 1 202 ? 36.898 36.429 11.375 1.00 29.81 179 ARG A CA 1
ATOM 1258 C C . ARG A 1 202 ? 37.902 35.492 10.704 1.00 28.99 179 ARG A C 1
ATOM 1259 O O . ARG A 1 202 ? 38.780 35.946 10.020 1.00 29.99 179 ARG A O 1
ATOM 1267 N N . TYR A 1 203 ? 37.731 34.200 10.846 1.00 28.31 180 TYR A N 1
ATOM 1268 C CA . TYR A 1 203 ? 38.671 33.241 10.300 1.00 28.68 180 TYR A CA 1
ATOM 1269 C C . TYR A 1 203 ? 38.652 33.128 8.752 1.00 29.04 180 TYR A C 1
ATOM 1270 O O . TYR A 1 203 ? 39.682 33.074 8.033 1.00 30.83 180 TYR A O 1
ATOM 1279 N N . TRP A 1 204 ? 37.487 33.095 8.216 1.00 27.91 181 TRP A N 1
ATOM 1280 C CA . TRP A 1 204 ? 37.372 33.256 6.764 1.00 28.41 181 TRP A CA 1
ATOM 1281 C C . TRP A 1 204 ? 38.077 34.468 6.183 1.00 28.58 181 TRP A C 1
ATOM 1282 O O . TRP A 1 204 ? 38.806 34.351 5.161 1.00 30.17 181 TRP A O 1
ATOM 1293 N N . ALA A 1 205 ? 37.849 35.645 6.749 1.00 28.12 182 ALA A N 1
ATOM 1294 C CA . ALA A 1 205 ? 38.571 36.782 6.197 1.00 31.32 182 ALA A CA 1
ATOM 1295 C C . ALA A 1 205 ? 40.107 36.585 6.183 1.00 32.07 182 ALA A C 1
ATOM 1296 O O . ALA A 1 205 ? 40.795 37.154 5.345 1.00 33.41 182 ALA A O 1
ATOM 1298 N N . GLU A 1 206 ? 40.678 35.820 7.100 1.00 33.36 183 GLU A N 1
ATOM 1299 C CA . GLU A 1 206 ? 42.183 35.738 7.108 1.00 34.45 183 GLU A CA 1
ATOM 1300 C C . GLU A 1 206 ? 42.580 34.534 6.297 1.00 32.36 183 GLU A C 1
ATOM 1301 O O . GLU A 1 206 ? 43.673 34.505 5.877 1.00 31.13 183 GLU A O 1
ATOM 1307 N N . HIS A 1 207 ? 41.648 33.573 6.043 1.00 31.52 184 HIS A N 1
ATOM 1308 C CA . HIS A 1 207 ? 41.977 32.277 5.425 1.00 30.26 184 HIS A CA 1
ATOM 1309 C C . HIS A 1 207 ? 41.237 31.915 4.156 1.00 31.52 184 HIS A C 1
ATOM 1310 O O . HIS A 1 207 ? 41.392 30.772 3.625 1.00 30.64 184 HIS A O 1
ATOM 1317 N N . ASP A 1 208 ? 40.484 32.884 3.630 1.00 32.81 185 ASP A N 1
ATOM 1318 C CA . ASP A 1 208 ? 39.828 32.692 2.323 1.00 34.21 185 ASP A CA 1
ATOM 1319 C C . ASP A 1 208 ? 40.630 32.000 1.219 1.00 33.81 185 ASP A C 1
ATOM 1320 O O . ASP A 1 208 ? 40.046 31.206 0.516 1.00 34.79 185 ASP A O 1
ATOM 1325 N N . HIS A 1 209 ? 41.950 32.209 1.100 1.00 34.48 186 HIS A N 1
ATOM 1326 C CA . HIS A 1 209 ? 42.724 31.657 -0.054 1.00 32.95 186 HIS A CA 1
ATOM 1327 C C . HIS A 1 209 ? 42.868 30.165 0.065 1.00 33.72 186 HIS A C 1
ATOM 1328 O O . HIS A 1 209 ? 43.214 29.493 -0.864 1.00 33.32 186 HIS A O 1
ATOM 1335 N N . GLU A 1 210 ? 42.597 29.638 1.239 1.00 36.06 187 GLU A N 1
ATOM 1336 C CA . GLU A 1 210 ? 42.939 28.265 1.534 1.00 37.62 187 GLU A CA 1
ATOM 1337 C C . GLU A 1 210 ? 41.670 27.496 2.045 1.00 37.64 187 GLU A C 1
ATOM 1338 O O . GLU A 1 210 ? 41.5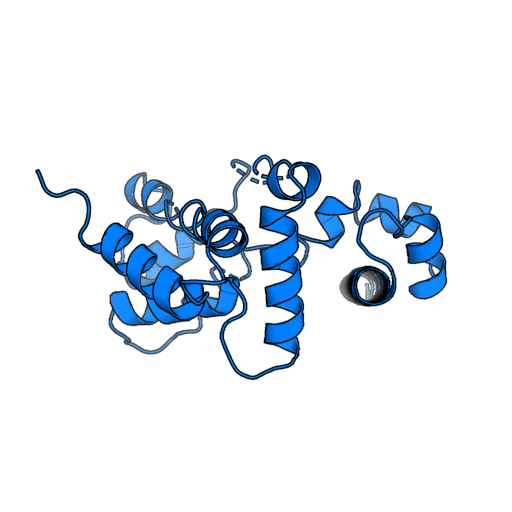41 26.289 1.841 1.00 35.98 187 GLU A O 1
ATOM 1344 N N . GLU A 1 211 ? 40.666 28.249 2.543 1.00 36.78 188 GLU A N 1
ATOM 1345 C CA . GLU A 1 211 ? 39.478 27.655 2.960 1.00 35.57 188 GLU A CA 1
ATOM 1346 C C . GLU A 1 211 ? 38.241 28.509 2.593 1.00 34.99 188 GLU A C 1
ATOM 1347 O O . GLU A 1 211 ? 38.269 29.756 2.762 1.00 35.45 188 GLU A O 1
ATOM 1353 N N . SER A 1 212 ? 37.151 27.847 2.132 1.00 31.65 189 SER A N 1
ATOM 1354 C CA . SER A 1 212 ? 35.930 28.562 1.746 1.00 29.75 189 SER A CA 1
ATOM 1355 C C . SER A 1 212 ? 35.147 28.692 3.018 1.00 29.96 189 SER A C 1
ATOM 1356 O O . SER A 1 212 ? 35.432 27.986 4.008 1.00 30.03 189 SER A O 1
ATOM 1359 N N . LEU A 1 213 ? 34.131 29.539 2.944 1.00 28.57 190 LEU A N 1
ATOM 1360 C CA . LEU A 1 213 ? 33.288 29.916 3.998 1.00 29.00 190 LEU A CA 1
ATOM 1361 C C . LEU A 1 213 ? 32.612 28.689 4.427 1.00 32.02 190 LEU A C 1
ATOM 1362 O O . LEU A 1 213 ? 32.500 28.405 5.681 1.00 31.35 190 LEU A O 1
ATOM 1367 N N . ALA A 1 214 ? 32.169 27.939 3.385 1.00 33.84 191 ALA A N 1
ATOM 1368 C CA . 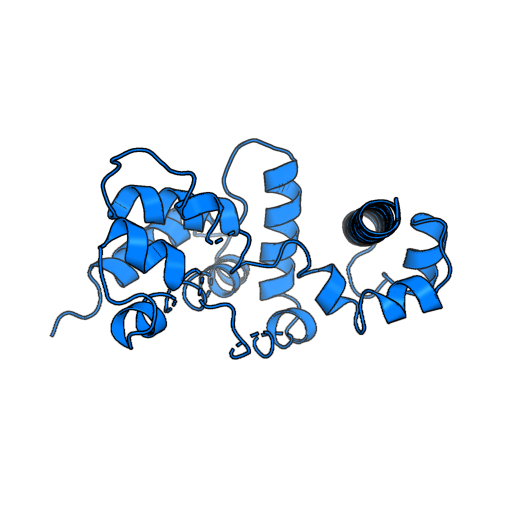ALA A 1 214 ? 31.494 26.663 3.510 1.00 35.15 191 ALA A CA 1
ATOM 1369 C C . ALA A 1 214 ? 32.226 25.582 4.278 1.00 35.62 191 ALA A C 1
ATOM 1370 O O . ALA A 1 214 ? 31.607 24.922 5.071 1.00 38.31 191 ALA A O 1
ATOM 1372 N N . GLU A 1 215 ? 33.514 25.404 4.072 1.00 35.58 192 GLU A N 1
ATOM 1373 C CA . GLU A 1 215 ? 34.277 24.381 4.811 1.00 37.08 192 GLU A CA 1
ATOM 1374 C C . GLU A 1 215 ? 34.727 24.772 6.276 1.00 37.23 192 GLU A C 1
ATOM 1375 O O . GLU A 1 215 ? 34.759 23.929 7.201 1.00 37.02 192 GLU A O 1
ATOM 1381 N N . LEU A 1 216 ? 34.883 25.863 6.424 1.00 36.02 193 LEU A N 1
ATOM 1382 C CA . LEU A 1 216 ? 34.896 26.571 7.699 1.00 35.11 193 LEU A CA 1
ATOM 1383 C C . LEU A 1 216 ? 33.543 26.479 8.396 1.00 34.56 193 LEU A C 1
ATOM 1384 O O . LEU A 1 216 ? 33.503 26.199 9.658 1.00 33.71 193 LEU A O 1
ATOM 1389 N N . VAL A 1 217 ? 32.534 26.664 7.961 1.00 34.43 194 VAL A N 1
ATOM 1390 C CA . VAL A 1 217 ? 31.277 26.345 8.613 1.00 34.43 194 VAL A CA 1
ATOM 1391 C C . VAL A 1 217 ? 31.233 24.871 9.052 1.00 35.40 194 VAL A C 1
ATOM 1392 O O . VAL A 1 217 ? 30.749 24.547 10.175 1.00 34.06 194 VAL A O 1
ATOM 1396 N N . ASP A 1 218 ? 31.749 23.986 8.200 1.00 36.23 195 ASP A N 1
ATOM 1397 C CA . ASP A 1 218 ? 31.712 22.529 8.505 1.00 35.90 195 ASP A CA 1
ATOM 1398 C C . ASP A 1 218 ? 32.608 22.267 9.666 1.00 34.52 195 ASP A C 1
ATOM 1399 O O . ASP A 1 218 ? 32.262 21.469 10.505 1.00 35.22 195 ASP A O 1
ATOM 1404 N N . ARG A 1 219 ? 33.766 22.920 9.674 1.00 33.35 196 ARG A N 1
ATOM 1405 C CA . ARG A 1 219 ? 34.770 22.849 10.770 1.00 32.93 196 ARG A CA 1
ATOM 1406 C C . ARG A 1 219 ? 34.175 23.379 12.054 1.00 32.05 196 ARG A C 1
ATOM 1407 O O . ARG A 1 219 ? 34.269 22.742 13.126 1.00 32.48 196 ARG A O 1
ATOM 1415 N N . ALA A 1 220 ? 33.583 24.576 11.974 1.00 30.61 197 ALA A N 1
ATOM 1416 C CA . ALA A 1 220 ? 32.886 25.141 13.090 1.00 31.73 197 ALA A CA 1
ATOM 1417 C C . ALA A 1 220 ? 31.820 24.202 13.655 1.00 32.88 197 ALA A C 1
ATOM 1418 O O . ALA A 1 220 ? 31.862 23.937 14.823 1.00 32.50 197 ALA A O 1
ATOM 1420 N N . LEU A 1 221 ? 30.905 23.670 12.827 1.00 34.42 198 LEU A N 1
ATOM 1421 C CA . LEU A 1 221 ? 29.845 22.811 13.323 1.00 35.50 198 LEU A CA 1
ATOM 1422 C C . LEU A 1 221 ? 30.431 21.579 13.982 1.00 36.45 198 LEU A C 1
ATOM 1423 O O . LEU A 1 221 ? 30.006 21.205 15.016 1.00 36.13 198 LEU A O 1
ATOM 1428 N N . ASP A 1 222 ? 31.403 20.952 13.365 1.00 37.89 199 ASP A N 1
ATOM 1429 C CA . ASP A 1 222 ? 32.073 19.875 14.000 1.00 40.63 199 ASP A CA 1
ATOM 1430 C C . ASP A 1 222 ? 32.649 20.146 15.403 1.00 41.24 199 ASP A C 1
ATOM 1431 O O . ASP A 1 222 ? 32.438 19.356 16.317 1.00 41.33 199 ASP A O 1
ATOM 1436 N N . ALA A 1 223 ? 33.349 21.260 15.557 1.00 40.89 200 ALA A N 1
ATOM 1437 C CA . ALA A 1 223 ? 33.890 21.637 16.826 1.00 42.05 200 ALA A CA 1
ATOM 1438 C C . ALA A 1 223 ? 32.795 21.925 17.873 1.00 43.61 200 ALA A C 1
ATOM 1439 O O . ALA A 1 223 ? 32.972 21.582 19.047 1.00 43.92 200 ALA A O 1
ATOM 1441 N N . LEU A 1 224 ? 31.704 22.584 17.465 1.00 45.49 201 LEU A N 1
ATOM 1442 C CA . LEU A 1 224 ? 30.568 22.895 18.360 1.00 47.62 201 LEU A CA 1
ATOM 1443 C C . LEU A 1 224 ? 29.840 21.618 18.772 1.00 49.78 201 LEU A C 1
ATOM 1444 O O . LEU A 1 224 ? 29.309 21.522 19.866 1.00 49.98 201 LEU A O 1
ATOM 1449 N N . GLU A 1 225 ? 29.844 20.623 17.910 1.00 52.17 202 GLU A N 1
ATOM 1450 C CA . GLU A 1 225 ? 29.136 19.429 18.219 1.00 55.69 202 GLU A CA 1
ATOM 1451 C C . GLU A 1 225 ? 29.948 18.370 18.933 1.00 57.46 202 GLU A C 1
ATOM 1452 O O . GLU A 1 225 ? 29.348 17.596 19.697 1.00 57.83 202 GLU A O 1
ATOM 1458 N N . ASN A 1 226 ? 31.270 18.337 18.688 1.00 59.38 203 ASN A N 1
ATOM 1459 C CA . ASN A 1 226 ? 32.168 17.235 19.132 1.00 61.57 203 ASN A CA 1
ATOM 1460 C C . ASN A 1 226 ? 33.479 17.644 19.841 1.00 63.39 203 ASN A C 1
ATOM 1461 O O . ASN A 1 226 ? 34.190 16.778 20.323 1.00 64.79 203 ASN A O 1
ATOM 1466 N N . GLY A 1 227 ? 33.789 18.942 19.932 1.00 65.21 204 GLY A N 1
ATOM 1467 C CA . GLY A 1 227 ? 35.166 19.431 20.121 1.00 66.25 204 GLY A CA 1
ATOM 1468 C C . GLY A 1 227 ? 35.834 19.263 21.456 1.00 67.45 204 GLY A C 1
ATOM 1469 O O . GLY A 1 227 ? 36.890 18.638 21.524 1.00 67.67 204 GLY A O 1
ATOM 1470 N N . LEU A 1 228 ? 35.261 19.883 22.498 1.00 69.03 205 LEU A N 1
ATOM 1471 C CA . LEU A 1 228 ? 35.461 19.461 23.908 1.00 70.10 205 LEU A CA 1
ATOM 1472 C C . LEU A 1 228 ? 34.576 18.204 24.110 1.00 71.39 205 LEU A C 1
ATOM 1473 O O . LEU A 1 228 ? 33.335 18.355 24.077 1.00 70.92 205 LEU A O 1
ATOM 1478 N N . PRO A 1 229 ? 35.162 16.965 24.254 1.00 73.07 206 PRO A N 1
ATOM 1479 C CA . PRO A 1 229 ? 36.338 16.072 24.501 1.00 73.78 206 PRO A CA 1
ATOM 1480 C C . PRO A 1 229 ? 37.632 16.286 25.339 1.00 74.56 206 PRO A C 1
ATOM 1481 O O . PRO A 1 229 ? 38.689 16.754 24.853 1.00 74.24 206 PRO A O 1
ATOM 1485 N N . ALA A 1 230 ? 37.470 15.870 26.601 1.00 74.90 207 ALA A N 1
ATOM 1486 C CA . ALA A 1 230 ? 38.504 15.455 27.536 1.00 75.43 207 ALA A CA 1
ATOM 1487 C C . ALA A 1 230 ? 38.102 15.905 28.940 1.00 75.71 207 ALA A C 1
ATOM 1488 O O . ALA A 1 230 ? 38.851 15.737 29.914 1.00 76.47 207 ALA A O 1
#

B-factor: mean 48.55, std 14.89, range [14.11, 96.27]